Protein AF-A0A1V0FYM5-F1 (afdb_monomer_lite)

pLDDT: mean 72.52, std 12.56, range [32.22, 88.94]

Foldseek 3Di:
DVVVVVVVVVVVVVVVVVVVVLVVLLVVLQVVLLVQQLVQVQVQLCLFDPFQTGSDFLDDPDDTGRRHGPVCCVVSPNPSDDPPDDDDPDPCPQQADLFFGPPFAQAKDQDDDPPRDDDSDQQQDAQCAGCPPPHPRRHRDPDWDAGSLRCWTHHRNGIIGHRGSGLCPVVRHRPSRNSSSVSVD

Structure (mmCIF, N/CA/C/O backbone):
d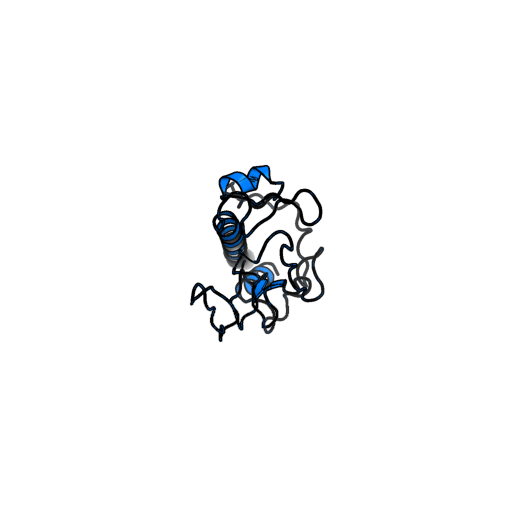ata_AF-A0A1V0FYM5-F1
#
_entry.id   AF-A0A1V0FYM5-F1
#
loop_
_atom_site.group_PDB
_atom_site.id
_atom_site.type_symbol
_atom_site.label_atom_id
_atom_site.label_alt_id
_atom_site.label_comp_id
_atom_site.label_asym_id
_atom_site.label_entity_id
_atom_site.label_seq_id
_atom_site.pdbx_PDB_ins_code
_atom_site.Cartn_x
_atom_site.Cartn_y
_atom_site.Cartn_z
_atom_site.occupancy
_atom_site.B_iso_or_equiv
_atom_site.auth_seq_id
_atom_site.auth_comp_id
_atom_site.auth_asym_id
_atom_site.auth_atom_id
_atom_site.pdbx_PDB_model_num
ATOM 1 N N . MET A 1 1 ? -31.417 -1.245 45.582 1.00 44.72 1 MET A N 1
ATOM 2 C CA . MET A 1 1 ? -30.138 -0.692 45.070 1.00 44.72 1 MET A CA 1
ATOM 3 C C . MET A 1 1 ? -29.233 -1.740 44.413 1.00 44.72 1 MET A C 1
ATOM 5 O O . MET A 1 1 ? -28.557 -1.393 43.458 1.00 44.72 1 MET A O 1
ATOM 9 N N . GLN A 1 2 ? -29.265 -3.016 44.824 1.00 49.97 2 GLN A N 1
ATOM 10 C CA . GLN A 1 2 ? -28.450 -4.081 44.204 1.00 49.97 2 GLN A CA 1
ATOM 11 C C . GLN A 1 2 ? -28.794 -4.374 42.727 1.00 49.97 2 GLN A C 1
ATOM 13 O O . GLN A 1 2 ? -27.894 -4.599 41.931 1.00 49.97 2 GLN A O 1
ATOM 18 N N . TYR A 1 3 ? -30.069 -4.287 42.330 1.00 36.38 3 TYR A N 1
ATOM 19 C CA . TYR A 1 3 ? -30.500 -4.508 40.938 1.00 36.38 3 TYR A CA 1
ATOM 20 C C . TYR A 1 3 ? -29.915 -3.490 39.939 1.00 36.38 3 TYR A C 1
ATOM 22 O O . TYR A 1 3 ? -29.444 -3.863 38.868 1.00 36.38 3 TYR A O 1
ATOM 30 N N . TYR A 1 4 ? -29.886 -2.203 40.300 1.00 32.22 4 TYR A N 1
ATOM 31 C CA . TYR A 1 4 ? -29.319 -1.152 39.447 1.00 32.22 4 TYR A CA 1
ATOM 32 C C . TYR A 1 4 ? -27.789 -1.199 39.400 1.00 32.22 4 TYR A C 1
ATOM 34 O O . TYR A 1 4 ? -27.216 -0.965 38.342 1.00 32.22 4 TYR A O 1
ATOM 42 N N . ALA A 1 5 ? -27.133 -1.573 40.504 1.00 37.88 5 ALA A N 1
ATOM 43 C CA . ALA A 1 5 ? -25.690 -1.807 40.529 1.00 37.88 5 ALA A CA 1
ATOM 44 C C . ALA A 1 5 ? -25.287 -3.014 39.661 1.00 37.88 5 ALA A C 1
ATOM 46 O O . ALA A 1 5 ? -24.309 -2.935 38.926 1.00 37.88 5 ALA A O 1
ATOM 47 N N . ALA A 1 6 ? -26.075 -4.095 39.677 1.00 45.97 6 ALA A N 1
ATOM 48 C CA . ALA A 1 6 ? -25.855 -5.263 38.825 1.00 45.97 6 ALA A CA 1
ATOM 49 C C . ALA A 1 6 ? -26.067 -4.947 37.335 1.00 45.97 6 ALA A C 1
ATOM 51 O O . ALA A 1 6 ? -25.244 -5.333 36.510 1.00 45.97 6 ALA A O 1
ATOM 52 N N . LYS A 1 7 ? -27.116 -4.185 36.985 1.00 39.81 7 LYS A N 1
ATOM 53 C CA . LYS A 1 7 ? -27.321 -3.709 35.606 1.00 39.81 7 LYS A CA 1
ATOM 54 C C . LYS A 1 7 ? -26.217 -2.761 35.143 1.00 39.81 7 LYS A C 1
ATOM 56 O O . LYS A 1 7 ? -25.796 -2.858 33.998 1.00 39.81 7 LYS A O 1
ATOM 61 N N . ALA A 1 8 ? -25.750 -1.868 36.016 1.00 40.22 8 ALA A N 1
ATOM 62 C CA . ALA A 1 8 ? -24.633 -0.979 35.718 1.00 40.22 8 ALA A CA 1
ATOM 63 C C . ALA A 1 8 ? -23.348 -1.784 35.475 1.00 40.22 8 ALA A C 1
ATOM 65 O O . ALA A 1 8 ? -22.701 -1.580 34.454 1.00 40.22 8 ALA A O 1
ATOM 66 N N . ALA A 1 9 ? -23.033 -2.755 36.338 1.00 56.56 9 ALA A N 1
ATOM 67 C CA . ALA A 1 9 ? -21.887 -3.645 36.167 1.00 56.56 9 ALA A CA 1
ATOM 68 C C . ALA A 1 9 ? -21.967 -4.452 34.861 1.00 56.56 9 ALA A C 1
ATOM 70 O O . ALA A 1 9 ? -21.017 -4.426 34.090 1.00 56.56 9 ALA A O 1
ATOM 71 N N . GLN A 1 10 ? -23.116 -5.070 34.557 1.00 60.25 10 GLN A N 1
ATOM 72 C CA . GLN A 1 10 ? -23.338 -5.749 33.274 1.00 60.25 10 GLN A CA 1
ATOM 73 C C . GLN A 1 10 ? -23.164 -4.801 32.094 1.00 60.25 10 GLN A C 1
ATOM 75 O O . GLN A 1 10 ? -22.444 -5.126 31.164 1.00 60.25 10 GLN A O 1
ATOM 80 N N . SER A 1 11 ? -23.765 -3.609 32.143 1.00 50.41 11 SER A N 1
ATOM 81 C CA . SER A 1 11 ? -23.637 -2.636 31.058 1.00 50.41 11 SER A CA 1
ATOM 82 C C . SER A 1 11 ? -22.198 -2.160 30.862 1.00 50.41 11 SER A C 1
ATOM 84 O O . SER A 1 11 ? -21.801 -1.936 29.726 1.00 50.41 11 SER A O 1
ATOM 86 N N . ILE A 1 12 ? -21.414 -2.046 31.940 1.00 65.62 12 ILE A N 1
ATOM 87 C CA . ILE A 1 12 ? -19.994 -1.684 31.899 1.00 65.62 12 ILE A CA 1
ATOM 88 C C . ILE A 1 12 ? -19.178 -2.823 31.289 1.00 65.62 12 ILE A C 1
ATOM 90 O O . ILE A 1 12 ? -18.371 -2.550 30.412 1.00 65.62 12 ILE A O 1
ATOM 94 N N . THR A 1 13 ? -19.401 -4.076 31.691 1.00 72.25 13 THR A N 1
ATOM 95 C CA . THR A 1 13 ? -18.736 -5.242 31.089 1.00 72.25 13 THR A CA 1
ATOM 96 C C . THR A 1 13 ? -19.067 -5.355 29.604 1.00 72.25 13 THR A C 1
ATOM 98 O O . THR A 1 13 ? -18.164 -5.408 28.783 1.00 72.25 13 THR A O 1
ATOM 101 N N . ASP A 1 14 ? -20.342 -5.250 29.246 1.00 69.69 14 ASP A N 1
ATOM 102 C CA . ASP A 1 14 ? -20.827 -5.230 27.868 1.00 69.69 14 ASP A CA 1
ATOM 103 C C . ASP A 1 14 ? -20.241 -4.075 27.033 1.00 69.69 14 ASP A C 1
ATOM 105 O O . ASP A 1 14 ? -20.024 -4.204 25.826 1.00 69.69 14 ASP A O 1
ATOM 109 N N . LEU A 1 15 ? -20.063 -2.898 27.645 1.00 60.75 15 LEU A N 1
ATOM 110 C CA . LEU A 1 15 ? -19.437 -1.732 27.018 1.00 60.75 15 LEU A CA 1
ATOM 111 C C . LEU A 1 15 ? -17.939 -1.951 26.837 1.00 60.75 15 LEU A C 1
ATOM 113 O O . LEU A 1 15 ? -17.413 -1.605 25.784 1.00 60.75 15 LEU A O 1
ATOM 117 N N . LEU A 1 16 ? -17.273 -2.527 27.838 1.00 72.00 16 LEU A N 1
ATOM 118 C CA . LEU A 1 16 ? -15.854 -2.852 27.801 1.00 72.00 16 LEU A CA 1
ATOM 119 C C . LEU A 1 16 ? -15.575 -3.913 26.742 1.00 72.00 16 LEU A C 1
ATOM 121 O O . LEU A 1 16 ? -14.741 -3.668 25.887 1.00 72.00 16 LEU A O 1
ATOM 125 N N . GLU A 1 17 ? -16.317 -5.019 26.716 1.00 74.75 17 GLU A N 1
ATOM 126 C CA . GLU A 1 17 ? -16.171 -6.079 25.711 1.00 74.75 17 GLU A CA 1
ATOM 127 C C . GLU A 1 17 ? -16.379 -5.534 24.295 1.00 74.75 17 GLU A C 1
ATOM 129 O O . GLU A 1 17 ? -15.510 -5.677 23.437 1.00 74.75 17 GLU A O 1
ATOM 134 N N . ARG A 1 18 ? -17.471 -4.792 24.060 1.00 71.88 18 ARG A N 1
ATOM 135 C CA . ARG A 1 18 ? -17.729 -4.177 22.748 1.00 71.88 18 ARG A CA 1
ATOM 136 C C . ARG A 1 18 ? -16.683 -3.132 22.362 1.00 71.88 18 ARG A C 1
ATOM 138 O O . ARG A 1 18 ? -16.376 -2.994 21.177 1.00 71.88 18 ARG A O 1
ATOM 145 N N . ALA A 1 19 ? -16.163 -2.364 23.318 1.00 74.31 19 ALA A N 1
ATOM 146 C CA . ALA A 1 19 ? -15.098 -1.398 23.064 1.00 74.31 19 ALA A CA 1
ATOM 147 C C . ALA A 1 19 ? -13.770 -2.104 22.754 1.00 74.31 19 ALA A C 1
ATOM 149 O O . ALA A 1 19 ? -13.091 -1.723 21.802 1.00 74.31 19 ALA A O 1
ATOM 150 N N . THR A 1 20 ? -13.431 -3.158 23.496 1.00 77.88 20 THR A N 1
ATOM 151 C CA . THR A 1 20 ? -12.233 -3.973 23.286 1.00 77.88 20 THR A CA 1
ATOM 152 C C . THR A 1 20 ? -12.275 -4.678 21.935 1.00 77.88 20 THR A C 1
ATOM 154 O O . THR A 1 20 ? -11.306 -4.578 21.189 1.00 77.88 20 THR A O 1
ATOM 157 N N . ASP A 1 21 ? -13.397 -5.288 21.550 1.00 76.88 21 ASP A N 1
ATOM 158 C CA . ASP A 1 21 ? -13.549 -5.939 20.243 1.00 76.88 21 ASP A CA 1
ATOM 159 C C . ASP A 1 21 ? -13.354 -4.957 19.084 1.00 76.88 21 ASP A C 1
ATOM 161 O O . ASP A 1 21 ? -12.649 -5.254 18.114 1.00 76.88 21 ASP A O 1
ATOM 165 N N . LYS A 1 22 ? -13.933 -3.753 19.194 1.00 73.38 22 LYS A N 1
ATOM 166 C CA . LYS A 1 22 ? -13.729 -2.680 18.211 1.00 73.38 22 LYS A CA 1
ATOM 167 C C . LYS A 1 22 ? -12.261 -2.268 18.123 1.00 73.38 22 LYS A C 1
ATOM 169 O O . LYS A 1 22 ? -11.732 -2.167 17.020 1.00 73.38 22 LYS A O 1
ATOM 174 N N . MET A 1 23 ? -11.592 -2.082 19.261 1.00 73.69 23 MET A N 1
ATOM 175 C CA . MET A 1 23 ? -10.170 -1.725 19.303 1.00 73.69 23 MET A CA 1
ATOM 176 C C . MET A 1 23 ? -9.286 -2.828 18.711 1.00 73.69 23 MET A C 1
ATOM 178 O O . MET A 1 23 ? -8.421 -2.541 17.887 1.00 73.69 23 MET A O 1
ATOM 182 N N . CYS A 1 24 ? -9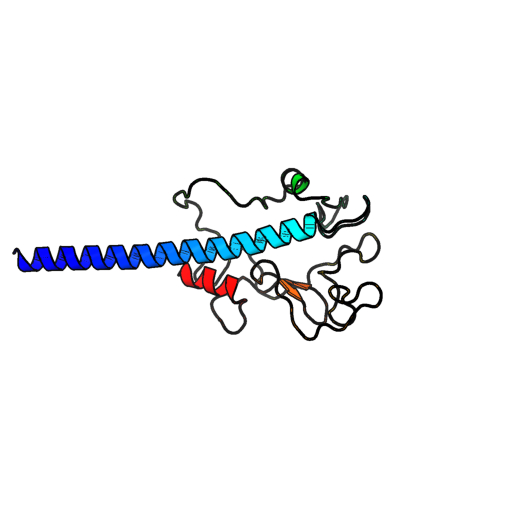.519 -4.093 19.065 1.00 78.69 24 CYS A N 1
ATOM 183 C CA . CYS A 1 24 ? -8.793 -5.231 18.506 1.00 78.69 24 CYS A CA 1
ATOM 184 C C . CYS A 1 24 ? -8.986 -5.333 16.988 1.00 78.69 24 CYS A C 1
ATOM 186 O O . CYS A 1 24 ? -8.015 -5.545 16.260 1.00 78.69 24 CYS A O 1
ATOM 188 N N . ASN A 1 25 ? -10.211 -5.120 16.496 1.00 78.44 25 ASN A N 1
ATOM 189 C CA . ASN A 1 25 ? -10.490 -5.086 15.063 1.00 78.44 25 ASN A CA 1
ATOM 190 C C . ASN A 1 25 ? -9.729 -3.945 14.368 1.00 78.44 25 ASN A C 1
ATOM 192 O O . ASN A 1 25 ? -9.044 -4.185 13.373 1.00 78.44 25 ASN A O 1
ATOM 196 N N . ALA A 1 26 ? -9.775 -2.733 14.927 1.00 74.12 26 ALA A N 1
ATOM 197 C CA . ALA A 1 26 ? -9.050 -1.574 14.413 1.00 74.12 26 ALA A CA 1
ATOM 198 C C . ALA A 1 26 ? -7.540 -1.829 14.335 1.00 74.12 26 ALA A C 1
ATOM 200 O O . ALA A 1 26 ? -6.924 -1.606 13.288 1.00 74.12 26 ALA A O 1
ATOM 201 N N . ILE A 1 27 ? -6.948 -2.375 15.401 1.00 77.69 27 ILE A N 1
ATOM 202 C CA . ILE A 1 27 ? -5.527 -2.745 15.451 1.00 77.69 27 ILE A CA 1
ATOM 203 C C . ILE A 1 27 ? -5.210 -3.775 14.365 1.00 77.69 27 ILE A C 1
ATOM 205 O O . ILE A 1 27 ? -4.258 -3.605 13.607 1.00 77.69 27 ILE A O 1
ATOM 209 N N . GLN A 1 28 ? -6.021 -4.824 14.227 1.00 80.25 28 GLN A N 1
ATOM 210 C CA . GLN A 1 28 ? -5.778 -5.871 13.237 1.00 80.25 28 GLN A CA 1
ATOM 211 C C . GLN A 1 28 ? -5.848 -5.335 11.799 1.00 80.25 28 GLN A C 1
ATOM 213 O O . GLN A 1 28 ? -4.984 -5.643 10.971 1.00 80.25 28 GLN A O 1
ATOM 218 N N . LYS A 1 29 ? -6.870 -4.535 11.474 1.00 79.56 29 LYS A N 1
ATOM 219 C CA . LYS A 1 29 ? -7.063 -3.990 10.123 1.00 79.56 29 LYS A CA 1
ATOM 220 C C . LYS A 1 29 ? -5.971 -2.987 9.759 1.00 79.56 29 LYS A C 1
ATOM 222 O O . LYS A 1 29 ? -5.425 -3.055 8.657 1.00 79.56 29 LYS A O 1
ATOM 227 N N . THR A 1 30 ? -5.598 -2.109 10.688 1.00 76.50 30 THR A N 1
ATOM 228 C CA . THR A 1 30 ? -4.509 -1.141 10.484 1.00 76.50 30 THR A CA 1
ATOM 229 C C . THR A 1 30 ? -3.149 -1.831 10.373 1.00 76.50 30 THR A C 1
ATOM 231 O O . THR A 1 30 ? -2.390 -1.515 9.456 1.00 76.50 30 THR A O 1
ATOM 234 N N . ALA A 1 31 ? -2.870 -2.844 11.202 1.00 78.19 31 ALA A N 1
ATOM 235 C CA . ALA A 1 31 ? -1.664 -3.664 11.090 1.00 78.19 31 ALA A CA 1
ATOM 236 C C . ALA A 1 31 ? -1.590 -4.395 9.741 1.00 78.19 31 ALA A C 1
ATOM 238 O O . ALA A 1 31 ? -0.532 -4.429 9.117 1.00 78.19 31 ALA A O 1
ATOM 239 N N . THR A 1 32 ? -2.717 -4.911 9.241 1.00 82.25 32 THR A N 1
ATOM 240 C CA . THR A 1 32 ? -2.792 -5.546 7.915 1.00 82.25 32 THR A CA 1
ATOM 241 C C . THR A 1 32 ? -2.452 -4.554 6.800 1.00 82.25 32 THR A C 1
ATOM 243 O O . THR A 1 32 ? -1.651 -4.864 5.917 1.00 82.25 32 THR A O 1
ATOM 246 N N . ALA A 1 33 ? -3.009 -3.339 6.847 1.00 80.69 33 ALA A N 1
ATOM 247 C CA . ALA A 1 33 ? -2.712 -2.298 5.864 1.00 80.69 33 ALA A CA 1
ATOM 248 C C . ALA A 1 33 ? -1.240 -1.842 5.925 1.00 80.69 33 ALA A C 1
ATOM 250 O O . ALA A 1 33 ? -0.593 -1.677 4.885 1.00 80.69 33 ALA A O 1
ATOM 251 N N . ALA A 1 34 ? -0.680 -1.695 7.129 1.00 77.88 34 ALA A N 1
ATOM 252 C CA . ALA A 1 34 ? 0.726 -1.353 7.332 1.00 77.88 34 ALA A CA 1
ATOM 253 C C . ALA A 1 34 ? 1.670 -2.460 6.830 1.00 77.88 34 ALA A C 1
ATOM 255 O O . ALA A 1 34 ? 2.664 -2.173 6.157 1.00 77.88 34 ALA A O 1
ATOM 256 N N . ALA A 1 35 ? 1.343 -3.728 7.094 1.00 79.38 35 ALA A N 1
ATOM 257 C CA . ALA A 1 35 ? 2.102 -4.882 6.621 1.00 79.38 35 ALA A CA 1
ATOM 258 C C . ALA A 1 35 ? 2.083 -4.988 5.091 1.00 79.38 35 ALA A C 1
ATOM 260 O O . ALA A 1 35 ? 3.128 -5.145 4.471 1.00 79.38 35 ALA A O 1
ATOM 261 N N . ALA A 1 36 ? 0.921 -4.814 4.457 1.00 83.38 36 ALA A N 1
ATOM 262 C CA . ALA A 1 36 ? 0.827 -4.817 2.998 1.00 83.38 36 ALA A CA 1
ATOM 263 C C . ALA A 1 36 ? 1.598 -3.647 2.357 1.00 83.38 36 ALA A C 1
ATOM 265 O O . ALA A 1 36 ? 2.226 -3.812 1.312 1.00 83.38 36 ALA A O 1
ATOM 266 N N . THR A 1 37 ? 1.578 -2.468 2.986 1.00 83.38 37 THR A N 1
ATOM 267 C CA . THR A 1 37 ? 2.319 -1.286 2.512 1.00 83.38 37 THR A CA 1
ATOM 268 C C . THR A 1 37 ? 3.828 -1.496 2.593 1.00 83.38 37 THR A C 1
ATOM 270 O O . THR A 1 37 ? 4.540 -1.288 1.614 1.00 83.38 37 THR A O 1
ATOM 273 N N . SER A 1 38 ? 4.319 -1.941 3.744 1.00 80.44 38 SER A N 1
ATOM 274 C CA . SER A 1 38 ? 5.745 -2.205 3.959 1.00 80.44 38 SER A CA 1
ATOM 275 C C . SER A 1 38 ? 6.264 -3.364 3.114 1.00 80.44 38 SER A C 1
ATOM 277 O O . SER A 1 38 ? 7.315 -3.216 2.505 1.00 80.44 38 SER A O 1
ATOM 279 N N . ALA A 1 39 ? 5.513 -4.464 2.991 1.00 84.25 39 ALA A N 1
ATOM 280 C CA . ALA A 1 39 ? 5.879 -5.583 2.128 1.00 84.25 39 ALA A CA 1
ATOM 281 C C . ALA A 1 39 ? 6.051 -5.138 0.672 1.00 84.25 39 ALA A C 1
ATOM 283 O O . ALA A 1 39 ? 7.012 -5.535 0.020 1.00 84.25 39 ALA A O 1
ATOM 284 N N . PHE A 1 40 ? 5.169 -4.265 0.174 1.00 86.75 40 PHE A N 1
ATOM 285 C CA . PHE A 1 40 ? 5.315 -3.710 -1.168 1.00 86.75 40 PHE A CA 1
ATOM 286 C C . PHE A 1 40 ? 6.568 -2.838 -1.304 1.00 86.75 40 PHE A C 1
ATOM 288 O O . PHE A 1 40 ? 7.329 -3.016 -2.247 1.00 86.75 40 PHE A O 1
ATOM 295 N N . ILE A 1 41 ? 6.834 -1.939 -0.352 1.00 84.69 41 ILE A N 1
ATOM 296 C CA . ILE A 1 41 ? 8.041 -1.095 -0.379 1.00 84.69 41 ILE A CA 1
ATOM 297 C C . ILE A 1 41 ? 9.309 -1.955 -0.327 1.00 84.69 41 ILE A C 1
ATOM 299 O O . ILE A 1 41 ? 10.239 -1.729 -1.097 1.00 84.69 41 ILE A O 1
ATOM 303 N N . THR A 1 42 ? 9.337 -2.975 0.530 1.00 84.75 42 THR A N 1
ATOM 304 C CA . THR A 1 42 ? 10.428 -3.949 0.581 1.00 84.75 42 THR A CA 1
ATOM 305 C C . THR A 1 42 ? 10.572 -4.685 -0.745 1.00 84.75 42 THR A C 1
ATOM 307 O O . THR A 1 42 ? 11.679 -4.762 -1.263 1.00 84.75 42 THR A O 1
ATOM 310 N N . GLN A 1 43 ? 9.476 -5.144 -1.352 1.00 87.75 43 GLN A N 1
ATOM 311 C CA . GLN A 1 43 ? 9.516 -5.787 -2.664 1.00 87.75 43 GLN A CA 1
ATOM 312 C C . GLN A 1 43 ? 10.113 -4.866 -3.731 1.00 87.75 43 GLN A C 1
ATOM 314 O O . GLN A 1 43 ? 10.919 -5.320 -4.539 1.00 87.75 43 GLN A O 1
ATOM 319 N N . LEU A 1 44 ? 9.756 -3.580 -3.749 1.00 87.06 44 LEU A N 1
ATOM 320 C CA . LEU A 1 44 ? 10.337 -2.627 -4.693 1.00 87.06 44 LEU A CA 1
ATOM 321 C C . LEU A 1 44 ? 11.832 -2.385 -4.418 1.00 87.06 44 LEU A C 1
ATOM 323 O O . LEU A 1 44 ? 12.600 -2.250 -5.365 1.00 87.06 44 LEU A O 1
ATOM 327 N N . ALA A 1 45 ? 12.257 -2.374 -3.151 1.00 84.56 45 ALA A N 1
ATOM 328 C CA . ALA A 1 45 ? 13.670 -2.263 -2.784 1.00 84.56 45 ALA A CA 1
ATOM 329 C C . ALA A 1 45 ? 14.479 -3.494 -3.216 1.00 84.56 45 ALA A C 1
ATOM 331 O O . ALA A 1 45 ? 15.610 -3.344 -3.660 1.00 84.56 45 ALA A O 1
ATOM 332 N N . GLU A 1 46 ? 13.905 -4.694 -3.100 1.00 86.75 46 GLU A N 1
ATOM 333 C CA . GLU A 1 46 ? 14.510 -5.965 -3.530 1.00 86.75 46 GLU A CA 1
ATOM 334 C C . GLU A 1 46 ? 14.431 -6.173 -5.054 1.00 86.75 46 GLU A C 1
ATOM 336 O O . GLU A 1 46 ? 15.213 -6.924 -5.632 1.00 86.75 46 GLU A O 1
ATOM 341 N N . THR A 1 47 ? 13.513 -5.489 -5.743 1.00 87.06 47 THR A N 1
ATOM 342 C CA . THR A 1 47 ? 13.399 -5.546 -7.207 1.00 87.06 47 THR A CA 1
ATOM 343 C C . THR A 1 47 ? 14.383 -4.560 -7.835 1.00 87.06 47 THR A C 1
ATOM 345 O O . THR A 1 47 ? 14.025 -3.451 -8.242 1.00 87.06 47 THR A O 1
ATOM 348 N N . HIS A 1 48 ? 15.647 -4.970 -7.916 1.00 83.81 48 HIS A N 1
ATOM 349 C CA . HIS A 1 48 ? 16.709 -4.175 -8.520 1.00 83.81 48 HIS A CA 1
ATOM 350 C C . HIS A 1 48 ? 17.653 -5.010 -9.388 1.00 83.81 48 HIS A C 1
ATOM 352 O O . HIS A 1 48 ? 17.722 -6.233 -9.292 1.00 83.81 48 HIS A O 1
ATOM 358 N N . GLY A 1 49 ? 18.368 -4.323 -10.279 1.00 78.12 49 GLY A N 1
ATOM 359 C CA . GLY A 1 49 ? 19.429 -4.913 -11.092 1.00 78.12 49 GLY A CA 1
ATOM 360 C C . GLY A 1 49 ? 20.802 -4.429 -10.632 1.00 78.12 49 GLY A C 1
ATOM 361 O O . GLY A 1 49 ? 21.017 -4.146 -9.453 1.00 78.12 49 GLY A O 1
ATOM 362 N N . ALA A 1 50 ? 21.732 -4.299 -11.582 1.00 74.62 50 ALA A N 1
ATOM 363 C CA . ALA A 1 50 ? 23.003 -3.601 -11.371 1.00 74.62 50 ALA A CA 1
ATOM 364 C C . ALA A 1 50 ? 22.788 -2.141 -10.902 1.00 74.62 50 ALA A C 1
ATOM 366 O O . ALA A 1 50 ? 21.667 -1.640 -10.931 1.00 74.62 50 ALA A O 1
ATOM 367 N N . SER A 1 51 ? 23.855 -1.440 -10.499 1.00 71.38 51 SER A N 1
ATOM 368 C CA . SER A 1 51 ? 23.832 -0.100 -9.863 1.00 71.38 51 SER A CA 1
ATOM 369 C C . SER A 1 51 ? 23.032 0.999 -10.584 1.00 71.38 51 SER A C 1
ATOM 371 O O . SER A 1 51 ? 22.706 2.011 -9.972 1.00 71.38 51 SER A O 1
ATOM 373 N N . SER A 1 52 ? 22.681 0.810 -11.856 1.00 72.94 52 SER A N 1
ATOM 374 C CA . SER A 1 52 ? 21.869 1.728 -12.660 1.00 72.94 52 SER A CA 1
ATOM 375 C C . SER A 1 52 ? 20.397 1.317 -12.822 1.00 72.94 52 SER A C 1
ATOM 377 O O . SER A 1 52 ? 19.708 1.895 -13.659 1.00 72.94 52 SER A O 1
ATOM 379 N N . LYS A 1 53 ? 19.909 0.307 -12.084 1.00 77.25 53 LYS A N 1
ATOM 380 C CA . LYS A 1 53 ? 18.558 -0.255 -12.254 1.00 77.25 53 LYS A CA 1
ATOM 381 C C . LYS A 1 53 ? 17.883 -0.555 -10.916 1.00 77.25 53 LYS A C 1
ATOM 383 O O . LYS A 1 53 ? 18.443 -1.286 -10.098 1.00 77.25 53 LYS A O 1
ATOM 388 N N . GLY A 1 54 ? 16.642 -0.107 -10.740 1.00 81.50 54 GLY A N 1
ATOM 389 C CA . GLY A 1 54 ? 15.840 -0.409 -9.554 1.00 81.50 54 GLY A CA 1
ATOM 390 C C . GLY A 1 54 ? 14.401 0.092 -9.638 1.00 81.50 54 GLY A C 1
ATOM 391 O O . GLY A 1 54 ? 14.035 0.825 -10.555 1.00 81.50 54 GLY A O 1
ATOM 392 N N . CYS A 1 55 ? 13.592 -0.321 -8.665 1.00 82.50 55 CYS A N 1
ATOM 393 C CA . CYS A 1 55 ? 12.183 0.059 -8.536 1.00 82.50 55 CYS A CA 1
ATOM 394 C C . CYS A 1 55 ? 11.914 1.148 -7.484 1.00 82.50 55 CYS A C 1
ATOM 396 O O . CYS A 1 55 ? 10.780 1.605 -7.358 1.00 82.50 55 CYS A O 1
ATOM 398 N N . LEU A 1 56 ? 12.939 1.572 -6.742 1.00 82.25 56 LEU A N 1
ATOM 399 C CA . LEU A 1 56 ? 12.880 2.686 -5.797 1.00 82.25 56 LEU A CA 1
ATOM 400 C C . LEU A 1 56 ? 14.112 3.567 -5.936 1.00 82.25 56 LEU A C 1
ATOM 402 O O . LEU A 1 56 ? 15.215 3.072 -6.174 1.00 82.25 56 LEU A O 1
ATOM 406 N N . VAL A 1 57 ? 13.915 4.864 -5.724 1.00 78.50 57 VAL A N 1
ATOM 407 C CA . VAL A 1 57 ? 14.961 5.885 -5.793 1.00 78.50 57 VAL A CA 1
ATOM 408 C C . VAL A 1 57 ? 14.990 6.712 -4.515 1.00 78.50 57 VAL A C 1
ATOM 410 O O . VAL A 1 57 ? 13.973 6.871 -3.843 1.00 78.50 57 VAL A O 1
ATOM 413 N N . THR A 1 58 ? 16.163 7.238 -4.171 1.00 75.31 58 THR A N 1
ATOM 414 C CA . THR A 1 58 ? 16.378 8.065 -2.970 1.00 75.31 58 THR A CA 1
ATOM 415 C C . THR A 1 58 ? 15.874 9.505 -3.109 1.00 75.31 58 THR A C 1
ATOM 417 O O . THR A 1 58 ? 15.817 10.227 -2.119 1.00 75.31 58 THR A O 1
ATOM 420 N N . SER A 1 59 ? 15.557 9.951 -4.328 1.00 71.31 59 SER A N 1
ATOM 421 C CA . SER A 1 59 ? 15.182 11.330 -4.655 1.00 71.31 59 SER A CA 1
ATOM 422 C C . SER A 1 59 ? 14.424 11.369 -5.983 1.00 71.31 59 SER A C 1
ATOM 424 O O . SER A 1 59 ? 14.742 10.607 -6.896 1.00 71.31 59 SER A O 1
ATOM 426 N N . GLU A 1 60 ? 13.438 12.262 -6.089 1.00 65.31 60 GLU A N 1
ATOM 427 C CA . GLU A 1 60 ? 12.658 12.481 -7.316 1.00 65.31 60 GLU A CA 1
ATOM 428 C C . GLU A 1 60 ? 13.346 13.438 -8.304 1.00 65.31 60 GLU A C 1
ATOM 430 O O . GLU A 1 60 ? 13.086 13.348 -9.499 1.00 65.31 60 GLU A O 1
ATOM 435 N N . ASN A 1 61 ? 14.215 14.345 -7.830 1.00 58.41 61 ASN A N 1
ATOM 436 C CA . ASN A 1 61 ? 14.622 15.524 -8.614 1.00 58.41 61 ASN A CA 1
ATOM 437 C C . ASN A 1 61 ? 16.139 15.760 -8.733 1.00 58.41 61 ASN A C 1
ATOM 439 O O . ASN A 1 61 ? 16.536 16.570 -9.560 1.00 58.41 61 ASN A O 1
ATOM 443 N N . ASP A 1 62 ? 16.989 15.072 -7.963 1.00 54.00 62 ASP A N 1
ATOM 444 C CA . ASP A 1 62 ? 18.451 15.258 -8.019 1.00 54.00 62 ASP A CA 1
ATOM 445 C C . ASP A 1 62 ? 19.207 14.014 -7.537 1.00 54.00 62 ASP A C 1
ATOM 447 O O . ASP A 1 62 ? 18.826 13.412 -6.530 1.00 54.00 62 ASP A O 1
ATOM 451 N N . GLY A 1 63 ? 20.292 13.646 -8.231 1.00 58.84 63 GLY A N 1
ATOM 452 C CA . GLY A 1 63 ? 21.220 12.591 -7.794 1.00 58.84 63 GLY A CA 1
ATOM 453 C C . GLY A 1 63 ? 20.565 11.221 -7.584 1.00 58.84 63 GLY A C 1
ATOM 454 O O . GLY A 1 63 ? 20.741 10.612 -6.527 1.00 58.84 63 GLY A O 1
ATOM 455 N N . ILE A 1 64 ? 19.792 10.751 -8.573 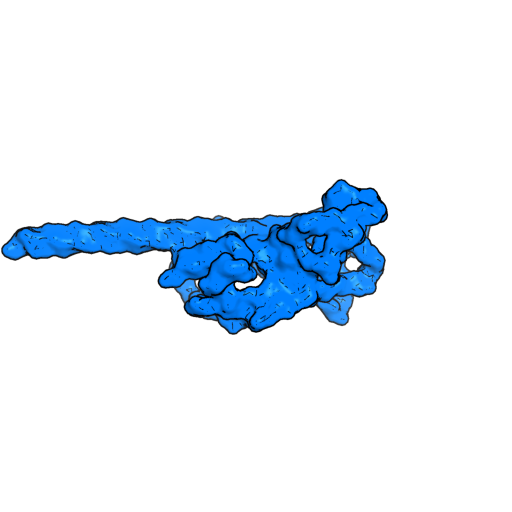1.00 71.19 64 ILE A N 1
ATOM 456 C CA . ILE A 1 64 ? 19.028 9.496 -8.496 1.00 71.19 64 ILE A CA 1
ATOM 457 C C . ILE A 1 64 ? 19.962 8.329 -8.163 1.00 71.19 64 ILE A C 1
ATOM 459 O O . ILE A 1 64 ? 20.756 7.888 -8.993 1.00 71.19 64 ILE A O 1
ATOM 463 N N . SER A 1 65 ? 19.830 7.816 -6.942 1.00 78.44 65 SER A N 1
ATOM 464 C CA . SER A 1 65 ? 20.424 6.554 -6.519 1.00 78.44 65 SER A CA 1
ATOM 465 C C . SER A 1 65 ? 19.313 5.539 -6.322 1.00 78.44 65 SER A C 1
ATOM 467 O O . SER A 1 65 ? 18.291 5.831 -5.696 1.00 78.44 65 SER A O 1
ATOM 469 N N . TYR A 1 66 ? 19.508 4.345 -6.870 1.00 81.62 66 TYR A N 1
ATOM 470 C CA . TYR A 1 66 ? 18.570 3.250 -6.689 1.00 81.62 66 TYR A CA 1
ATOM 471 C C . TYR A 1 66 ? 18.739 2.643 -5.301 1.00 81.62 66 TYR A C 1
ATOM 473 O O . TYR A 1 66 ? 19.857 2.399 -4.848 1.00 81.62 66 TYR A O 1
ATOM 481 N N . ILE A 1 67 ? 17.620 2.377 -4.637 1.00 82.38 67 ILE A N 1
ATOM 482 C CA . ILE A 1 67 ? 17.609 1.596 -3.402 1.00 82.38 67 ILE A CA 1
ATOM 483 C C . ILE A 1 67 ? 17.800 0.130 -3.797 1.00 82.38 67 ILE A C 1
ATOM 485 O O . ILE A 1 67 ? 17.051 -0.387 -4.626 1.00 82.38 67 ILE A O 1
ATOM 489 N N . GLN A 1 68 ? 18.821 -0.515 -3.232 1.00 84.19 68 GLN A N 1
ATOM 490 C CA . GLN A 1 68 ? 19.230 -1.877 -3.578 1.00 84.19 68 GLN A CA 1
ATOM 491 C C . GLN A 1 68 ? 19.166 -2.770 -2.341 1.00 84.19 68 GLN A C 1
ATOM 493 O O . GLN A 1 68 ? 20.128 -2.900 -1.583 1.00 84.19 68 GLN A O 1
ATOM 498 N N . GLY A 1 69 ? 17.989 -3.342 -2.114 1.00 82.38 69 GLY A N 1
ATOM 499 C CA . GLY A 1 69 ? 17.708 -4.246 -1.007 1.00 82.38 69 GLY A CA 1
ATOM 500 C C . GLY A 1 69 ? 17.183 -3.548 0.248 1.00 82.38 69 GLY A C 1
ATOM 501 O O . GLY A 1 69 ? 17.451 -2.372 0.524 1.00 82.38 69 GLY A O 1
ATOM 502 N N . ALA A 1 70 ? 16.438 -4.302 1.053 1.00 76.50 70 ALA A N 1
ATOM 503 C CA . ALA A 1 70 ? 15.695 -3.807 2.208 1.00 76.50 70 ALA A CA 1
ATOM 504 C C . ALA A 1 70 ? 16.580 -3.141 3.272 1.00 76.50 70 ALA A C 1
ATOM 506 O O . ALA A 1 70 ? 16.158 -2.188 3.928 1.00 76.50 70 ALA A O 1
ATOM 507 N N . ASN A 1 71 ? 17.826 -3.600 3.420 1.00 75.19 71 ASN A N 1
ATOM 508 C CA . ASN A 1 71 ? 18.774 -3.055 4.395 1.00 75.19 71 ASN A CA 1
ATOM 509 C C . ASN A 1 71 ? 19.171 -1.600 4.100 1.00 75.19 71 ASN A C 1
ATOM 511 O O . ASN A 1 71 ? 19.601 -0.892 5.007 1.00 75.19 71 ASN A O 1
ATOM 515 N N . THR A 1 72 ? 19.001 -1.141 2.856 1.00 73.88 72 THR A N 1
ATOM 516 C CA . THR A 1 72 ? 19.337 0.231 2.443 1.00 73.88 72 THR A CA 1
ATOM 517 C C . THR A 1 72 ? 18.179 1.217 2.632 1.00 73.88 72 THR A C 1
ATOM 519 O O . THR A 1 72 ? 18.400 2.429 2.639 1.00 73.88 72 THR A O 1
ATOM 522 N N . LEU A 1 73 ? 16.958 0.726 2.895 1.00 73.44 73 LEU A N 1
ATOM 523 C CA . LEU A 1 73 ? 15.783 1.568 3.146 1.00 73.44 73 LEU A CA 1
ATOM 524 C C . LEU A 1 73 ? 15.983 2.492 4.354 1.00 73.44 73 LEU A C 1
ATOM 526 O O . LEU A 1 73 ? 15.620 3.663 4.299 1.00 73.44 73 LEU A O 1
ATOM 530 N N . SER A 1 74 ? 16.611 2.007 5.427 1.00 64.38 74 SER A N 1
ATOM 531 C CA . SER A 1 74 ? 16.840 2.790 6.650 1.00 64.38 74 SER A CA 1
ATOM 532 C C . SER A 1 74 ? 17.803 3.967 6.451 1.00 64.38 74 SER A C 1
ATOM 534 O O . SER A 1 74 ? 17.634 5.001 7.095 1.00 64.38 74 SER A O 1
ATOM 536 N N . GLY A 1 75 ? 18.782 3.834 5.549 1.00 59.84 75 GLY A N 1
ATOM 537 C CA . GLY A 1 75 ? 19.743 4.888 5.206 1.00 59.84 75 GLY A CA 1
ATOM 538 C C . GLY A 1 75 ? 19.225 5.896 4.176 1.00 59.84 75 GLY A C 1
ATOM 539 O O . GLY A 1 75 ? 19.800 6.968 4.031 1.00 59.84 75 GLY A O 1
ATOM 540 N N . SER A 1 76 ? 18.124 5.579 3.487 1.00 58.56 76 SER A N 1
ATOM 541 C CA . SER A 1 76 ? 17.579 6.381 2.380 1.00 58.56 76 SER A CA 1
ATOM 542 C C . SER A 1 76 ? 16.709 7.573 2.811 1.00 58.56 76 SER A C 1
ATOM 544 O O . SER A 1 76 ? 16.149 8.265 1.969 1.00 58.56 76 SER A O 1
ATOM 546 N N . GLY A 1 77 ? 16.534 7.805 4.118 1.00 56.81 77 GLY A N 1
ATOM 547 C CA . GLY A 1 77 ? 15.622 8.833 4.644 1.00 56.81 77 GLY A CA 1
ATOM 548 C C . GLY A 1 77 ? 14.134 8.460 4.559 1.00 56.81 77 GLY A C 1
ATOM 549 O O . GLY A 1 77 ? 13.296 9.113 5.185 1.00 56.81 77 GLY A O 1
ATOM 550 N N . LEU A 1 78 ? 13.798 7.370 3.863 1.00 58.72 78 LEU A N 1
ATOM 551 C CA . LEU A 1 78 ? 12.465 6.783 3.836 1.00 58.72 78 LEU A CA 1
ATOM 552 C C . LEU A 1 78 ? 12.184 6.082 5.173 1.00 58.72 78 LEU A C 1
ATOM 554 O O . LEU A 1 78 ? 12.742 5.032 5.492 1.00 58.72 78 LEU A O 1
ATOM 558 N N . LYS A 1 79 ? 11.284 6.651 5.981 1.00 57.75 79 LYS A N 1
ATOM 559 C CA . LYS A 1 79 ? 10.830 6.065 7.257 1.00 57.75 79 LYS A CA 1
ATOM 560 C C . LYS A 1 79 ? 9.862 4.890 7.028 1.00 57.75 79 LYS A C 1
ATOM 562 O O . LYS A 1 79 ? 8.744 4.894 7.527 1.00 57.75 79 LYS A O 1
ATOM 567 N N . CYS A 1 80 ? 10.279 3.880 6.268 1.00 59.25 80 CYS A N 1
ATOM 568 C CA . CYS A 1 80 ? 9.439 2.753 5.840 1.00 59.25 80 CYS A CA 1
ATOM 569 C C . CYS A 1 80 ? 9.584 1.496 6.714 1.00 59.25 80 CYS A C 1
ATOM 571 O O . CYS A 1 80 ? 9.255 0.395 6.276 1.00 59.25 80 CYS A O 1
ATOM 573 N N . LYS A 1 81 ? 10.077 1.629 7.951 1.00 57.19 81 LYS A N 1
ATOM 574 C CA . LYS A 1 81 ? 10.176 0.499 8.879 1.00 57.19 81 LYS A CA 1
ATOM 575 C C . LYS A 1 81 ? 8.828 0.278 9.566 1.00 57.19 81 LYS A C 1
ATOM 577 O O . LYS A 1 81 ? 8.330 1.179 10.234 1.00 57.19 81 LYS A O 1
ATOM 582 N N . LEU A 1 82 ? 8.278 -0.932 9.451 1.00 54.56 82 LEU A N 1
ATOM 583 C CA . LEU A 1 82 ? 7.218 -1.388 10.351 1.00 54.56 82 LEU A CA 1
ATOM 584 C C . LEU A 1 82 ? 7.738 -1.305 11.794 1.00 54.56 82 LEU A C 1
ATOM 586 O O . LEU A 1 82 ? 8.746 -1.951 12.104 1.00 54.56 82 LEU A O 1
ATOM 590 N N . PRO A 1 83 ? 7.100 -0.535 12.686 1.00 53.78 83 PRO A N 1
ATOM 591 C CA . PRO A 1 83 ? 7.449 -0.594 14.093 1.00 53.78 83 PRO A CA 1
ATOM 592 C C . PRO A 1 83 ? 7.115 -1.998 14.614 1.00 53.78 83 PRO A C 1
ATOM 594 O O . PRO A 1 83 ? 5.961 -2.405 14.633 1.00 53.78 83 PRO A O 1
ATOM 597 N N . THR A 1 84 ? 8.136 -2.747 15.028 1.00 52.78 84 THR A N 1
ATOM 598 C CA . THR A 1 84 ? 7.992 -4.027 15.748 1.00 52.78 84 THR A CA 1
ATOM 599 C C . THR A 1 84 ? 8.029 -3.828 17.266 1.00 52.78 84 THR A C 1
ATOM 601 O O . THR A 1 84 ? 8.246 -4.776 18.013 1.00 52.78 84 THR A O 1
ATOM 604 N N . GLY A 1 85 ? 7.933 -2.574 17.716 1.00 57.81 85 GLY A N 1
ATOM 605 C CA . GLY A 1 85 ? 7.917 -2.225 19.130 1.00 57.81 85 GLY A CA 1
ATOM 606 C C . GLY A 1 85 ? 6.570 -2.536 19.774 1.00 57.81 85 GLY A C 1
ATOM 607 O O . GLY A 1 85 ? 5.590 -2.831 19.093 1.00 57.81 85 GLY A O 1
ATOM 608 N N . GLU A 1 86 ? 6.530 -2.445 21.099 1.00 56.59 86 GLU A N 1
ATOM 609 C CA . GLU A 1 86 ? 5.291 -2.580 21.861 1.00 56.59 86 GLU A CA 1
ATOM 610 C C . GLU A 1 86 ? 4.243 -1.558 21.406 1.00 56.59 86 GLU A C 1
ATOM 612 O O . GLU A 1 86 ? 4.574 -0.414 21.070 1.00 56.59 86 GLU A O 1
ATOM 617 N N . LEU A 1 87 ? 2.972 -1.966 21.436 1.00 58.19 87 LEU A N 1
ATOM 618 C CA . LEU A 1 87 ? 1.854 -1.050 21.248 1.00 58.19 87 LEU A CA 1
ATOM 619 C C . LEU A 1 87 ? 1.905 0.012 22.347 1.00 58.19 87 LEU A C 1
ATOM 621 O O . LEU A 1 87 ? 1.916 -0.301 23.537 1.00 58.19 87 LEU A O 1
ATOM 625 N N . ARG A 1 88 ? 1.934 1.275 21.939 1.00 61.53 88 ARG A N 1
ATOM 626 C CA . ARG A 1 88 ? 1.879 2.424 22.840 1.00 61.53 88 ARG A CA 1
A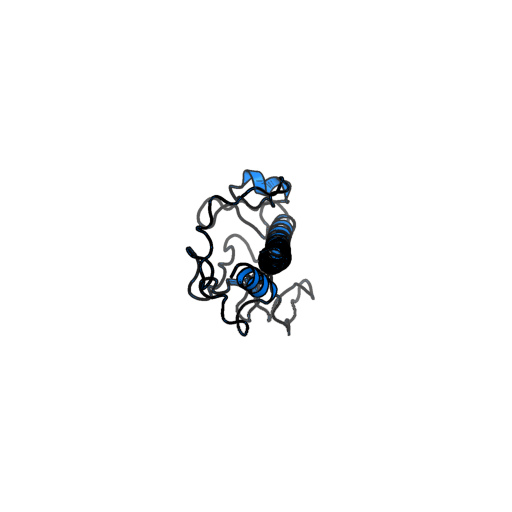TOM 627 C C . ARG A 1 88 ? 0.624 3.218 22.541 1.00 61.53 88 ARG A C 1
ATOM 629 O O . ARG A 1 88 ? 0.129 3.184 21.416 1.00 61.53 88 ARG A O 1
ATOM 636 N N . ALA A 1 89 ? 0.120 3.918 23.555 1.00 62.66 89 ALA A N 1
ATOM 637 C CA . ALA A 1 89 ? -0.942 4.887 23.347 1.00 62.66 89 ALA A CA 1
ATOM 638 C C . ALA A 1 89 ? -0.489 5.885 22.274 1.00 62.66 89 ALA A C 1
ATOM 640 O O . ALA A 1 89 ? 0.595 6.463 22.383 1.00 62.66 89 ALA A O 1
ATOM 641 N N . ASP A 1 90 ? -1.299 6.025 21.229 1.00 60.66 90 ASP A N 1
ATOM 642 C CA . ASP A 1 90 ? -1.034 6.978 20.165 1.00 60.66 90 ASP A CA 1
ATOM 643 C C . ASP A 1 90 ? -1.217 8.399 20.709 1.00 60.66 90 ASP A C 1
ATOM 645 O O . ASP A 1 90 ? -2.256 8.732 21.283 1.00 60.66 90 ASP A O 1
ATOM 649 N N . THR A 1 91 ? -0.188 9.227 20.562 1.00 56.19 91 THR A N 1
ATOM 650 C CA . THR A 1 91 ? -0.216 10.646 20.930 1.00 56.19 91 THR A CA 1
ATOM 651 C C . THR A 1 91 ? -0.351 11.556 19.710 1.00 56.19 91 THR A C 1
ATOM 653 O O . THR A 1 91 ? -0.426 12.770 19.881 1.00 56.19 91 THR A O 1
ATOM 656 N N . ASP A 1 92 ? -0.366 11.000 18.492 1.00 56.00 92 ASP A N 1
ATOM 657 C CA . ASP A 1 92 ? -0.292 11.744 17.235 1.00 56.00 92 ASP A CA 1
ATOM 658 C C . ASP A 1 92 ? -1.349 11.258 16.224 1.00 56.00 92 ASP A C 1
ATOM 660 O O . ASP A 1 92 ? -1.063 10.771 15.130 1.00 56.00 92 ASP A O 1
ATOM 664 N N . SER A 1 93 ? -2.626 11.438 16.574 1.00 53.50 93 SER A N 1
ATOM 665 C CA . SER A 1 93 ? -3.778 11.087 15.728 1.00 53.50 93 SER A CA 1
ATOM 666 C C . SER A 1 93 ? -3.959 11.988 14.491 1.00 53.50 93 SER A C 1
ATOM 668 O O . SER A 1 93 ? -4.967 11.902 13.792 1.00 53.50 93 SER A O 1
ATOM 670 N N . GLN A 1 94 ? -2.991 12.853 14.164 1.00 61.47 94 GLN A N 1
ATOM 671 C CA . GLN A 1 94 ? -3.130 13.919 13.158 1.00 61.47 94 GLN A CA 1
ATOM 672 C C . GLN A 1 94 ? -3.017 13.452 11.696 1.00 61.47 94 GLN A C 1
ATOM 674 O O . GLN A 1 94 ? -2.886 14.268 10.777 1.00 61.47 94 GLN A O 1
ATOM 679 N N . HIS A 1 95 ? -3.040 12.145 11.445 1.00 68.25 95 HIS A N 1
ATOM 680 C CA . HIS A 1 95 ? -2.836 11.592 10.107 1.00 68.25 95 HIS A CA 1
ATOM 681 C C . HIS A 1 95 ? -4.137 11.205 9.393 1.00 68.25 95 HIS A C 1
ATOM 683 O O . HIS A 1 95 ? -4.154 11.184 8.157 1.00 68.25 95 HIS A O 1
ATOM 689 N N . LEU A 1 96 ? -5.218 10.954 10.137 1.00 71.00 96 LEU A N 1
ATOM 690 C CA . LEU A 1 96 ? -6.518 10.507 9.633 1.00 71.00 96 LEU A CA 1
ATOM 691 C C . LEU A 1 96 ? -7.654 11.358 10.217 1.00 71.00 96 LEU A C 1
ATOM 693 O O . LEU A 1 96 ? -7.625 11.722 11.386 1.00 71.00 96 LEU A O 1
ATOM 697 N N . ASP A 1 97 ? -8.663 11.656 9.403 1.00 74.06 97 ASP A N 1
ATOM 698 C CA . ASP A 1 97 ? -9.938 12.232 9.825 1.00 74.06 97 ASP A CA 1
ATOM 699 C C . ASP A 1 97 ? -11.104 11.296 9.465 1.00 74.06 97 ASP A C 1
ATOM 701 O O . ASP A 1 97 ? -10.928 10.166 8.993 1.00 74.06 97 ASP A O 1
ATOM 705 N N . ASN A 1 98 ? -12.329 11.776 9.673 1.00 75.38 98 ASN A N 1
ATOM 706 C CA . ASN A 1 98 ? -13.539 11.022 9.366 1.00 75.38 98 ASN A CA 1
ATOM 707 C C . ASN A 1 98 ? -13.744 10.730 7.868 1.00 75.38 98 ASN A C 1
ATOM 709 O O . ASN A 1 98 ? -14.611 9.930 7.529 1.00 75.38 98 ASN A O 1
ATOM 713 N N . LYS A 1 99 ? -12.979 11.358 6.970 1.00 76.00 99 LYS A N 1
ATOM 714 C CA . LYS A 1 99 ? -13.049 11.167 5.518 1.00 76.00 99 LYS A CA 1
ATOM 715 C C . LYS A 1 99 ? -11.898 10.322 4.991 1.00 76.00 99 LYS A C 1
ATOM 717 O O . LYS A 1 99 ? -12.117 9.568 4.049 1.00 76.00 99 LYS A O 1
ATOM 722 N N . GLY A 1 100 ? -10.702 10.423 5.555 1.00 74.88 100 GLY A N 1
ATOM 723 C CA . GLY A 1 100 ? -9.513 9.728 5.073 1.00 74.88 100 GLY A CA 1
ATOM 724 C C . GLY A 1 100 ? -8.242 10.339 5.649 1.00 74.88 100 GLY A C 1
ATOM 725 O O . GLY A 1 100 ? -8.197 10.697 6.817 1.00 74.88 100 GLY A O 1
ATOM 726 N N . PHE A 1 101 ? -7.181 10.451 4.851 1.00 75.69 101 PHE A N 1
ATOM 727 C CA . PHE A 1 101 ? -5.918 11.031 5.317 1.00 75.69 101 PHE A CA 1
ATOM 728 C C . PHE A 1 101 ? -5.895 12.563 5.208 1.00 75.69 101 PHE A C 1
ATOM 730 O O . PHE A 1 101 ? -6.129 13.114 4.132 1.00 75.69 101 PHE A O 1
ATOM 737 N N . ILE A 1 102 ? -5.523 13.240 6.304 1.00 69.88 102 ILE A N 1
ATOM 738 C CA . ILE A 1 102 ? -5.571 14.711 6.452 1.00 69.88 102 ILE A CA 1
ATOM 739 C C . ILE A 1 102 ? -4.620 15.423 5.472 1.00 69.88 102 ILE A C 1
ATOM 741 O O . ILE A 1 102 ? -4.986 16.418 4.849 1.00 69.88 102 ILE A O 1
ATOM 745 N N . LYS A 1 103 ? -3.393 14.911 5.306 1.00 65.56 103 LYS A N 1
ATOM 746 C CA . LYS A 1 103 ? -2.337 15.514 4.464 1.00 65.56 103 LYS A CA 1
ATOM 747 C C . LYS A 1 103 ? -2.103 14.749 3.156 1.00 65.56 103 LYS A C 1
ATOM 749 O O . LYS A 1 103 ? -0.963 14.401 2.859 1.00 65.56 103 LYS A O 1
ATOM 754 N N . ARG A 1 104 ? -3.155 14.413 2.400 1.00 67.50 104 ARG A N 1
ATOM 755 C CA . ARG A 1 104 ? -3.020 13.531 1.222 1.00 67.50 104 ARG A CA 1
ATOM 756 C C . ARG A 1 104 ? -3.832 13.920 -0.014 1.00 67.50 104 ARG A C 1
ATOM 758 O O . ARG A 1 104 ? -4.620 14.864 0.007 1.00 67.50 104 ARG A O 1
ATOM 765 N N . GLN A 1 105 ? -3.583 13.177 -1.098 1.00 68.81 105 GLN A N 1
ATOM 766 C CA . GLN A 1 105 ? -4.103 13.435 -2.436 1.00 68.81 105 GLN A CA 1
ATOM 767 C C . GLN A 1 105 ? -5.631 13.400 -2.484 1.00 6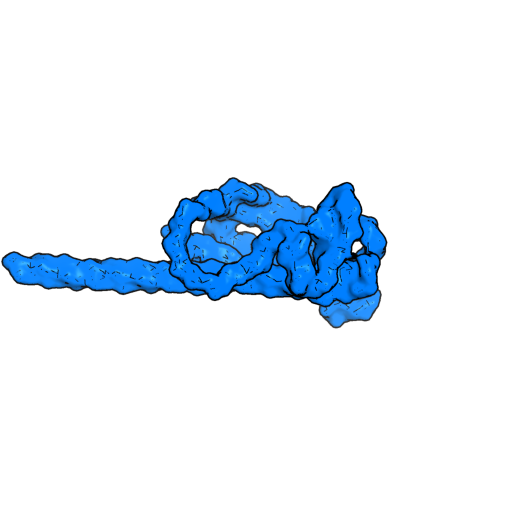8.81 105 GLN A C 1
ATOM 769 O O . GLN A 1 105 ? -6.268 12.412 -2.102 1.00 68.81 105 GLN A O 1
ATOM 774 N N . SER A 1 106 ? -6.210 14.503 -2.963 1.00 71.06 106 SER A N 1
ATOM 775 C CA . SER A 1 106 ? -7.651 14.676 -3.175 1.00 71.06 106 SER A CA 1
ATOM 776 C C . SER A 1 106 ? -8.161 14.037 -4.459 1.00 71.06 106 SER A C 1
ATOM 778 O O . SER A 1 106 ? -9.358 13.806 -4.582 1.00 71.06 106 SER A O 1
ATOM 780 N N . SER A 1 107 ? -7.266 13.780 -5.405 1.00 76.50 107 SER A N 1
ATOM 781 C CA . SER A 1 107 ? -7.553 13.135 -6.677 1.00 76.50 107 SER A CA 1
ATOM 782 C C . SER A 1 107 ? -6.548 12.023 -6.913 1.00 76.50 107 SER A C 1
ATOM 784 O O . SER A 1 107 ? -5.482 11.989 -6.298 1.00 76.50 107 SER A O 1
ATOM 786 N N . GLU A 1 108 ? -6.897 11.118 -7.814 1.00 79.75 108 GLU A N 1
ATOM 787 C CA . GLU A 1 108 ? -5.935 10.169 -8.342 1.00 79.75 108 GLU A CA 1
ATOM 788 C C . GLU A 1 108 ? -4.763 10.907 -9.003 1.00 79.75 108 GLU A C 1
ATOM 790 O O . GLU A 1 108 ? -4.943 11.985 -9.581 1.00 79.75 108 GLU A O 1
ATOM 795 N N . GLN A 1 109 ? -3.565 10.340 -8.889 1.00 79.25 109 GLN A N 1
ATOM 796 C CA . GLN A 1 109 ? -2.371 10.851 -9.552 1.00 79.25 109 GLN A CA 1
ATOM 797 C C . GLN A 1 109 ? -1.629 9.724 -10.247 1.00 79.25 109 GLN A C 1
ATOM 799 O O . GLN A 1 109 ? -1.368 8.686 -9.643 1.00 79.25 109 GLN A O 1
ATOM 804 N N . THR A 1 110 ? -1.237 9.944 -11.497 1.00 79.25 110 THR A N 1
ATOM 805 C CA . THR A 1 110 ? -0.281 9.063 -12.166 1.00 79.25 110 THR A CA 1
ATOM 806 C C . THR A 1 110 ? 1.044 9.119 -11.415 1.00 79.25 110 THR A C 1
ATOM 808 O O . THR A 1 110 ? 1.545 10.201 -11.109 1.00 79.25 110 THR A O 1
ATOM 811 N N . VAL A 1 111 ? 1.602 7.956 -11.088 1.00 74.94 111 VAL A N 1
ATOM 812 C CA . VAL A 1 111 ? 2.924 7.880 -10.468 1.00 74.94 111 VAL A CA 1
ATOM 813 C C . VAL A 1 111 ? 3.963 8.214 -11.532 1.00 74.94 111 VAL A C 1
ATOM 815 O O . VAL A 1 111 ? 3.974 7.609 -12.604 1.00 74.94 111 VAL A O 1
ATOM 818 N N . ASN A 1 112 ? 4.841 9.173 -11.235 1.00 63.69 112 ASN A N 1
ATOM 819 C CA . ASN A 1 112 ? 5.930 9.536 -12.134 1.00 63.69 112 ASN A CA 1
ATOM 820 C C . ASN A 1 112 ? 6.840 8.322 -12.369 1.00 63.69 112 ASN A C 1
ATOM 822 O O . ASN A 1 112 ? 7.332 7.701 -11.426 1.00 63.69 112 ASN A O 1
ATOM 826 N N . THR A 1 113 ? 7.082 7.988 -13.634 1.00 62.91 113 THR A N 1
ATOM 827 C CA . THR A 1 113 ? 8.109 7.017 -14.014 1.00 62.91 113 THR A CA 1
ATOM 828 C C . THR A 1 113 ? 9.488 7.608 -13.751 1.00 62.91 113 THR A C 1
ATOM 830 O O . THR A 1 113 ? 9.723 8.781 -14.034 1.00 62.91 113 THR A O 1
ATOM 833 N N . ILE A 1 114 ? 10.422 6.797 -13.254 1.00 59.94 114 ILE A N 1
ATOM 834 C CA . ILE A 1 114 ? 11.827 7.197 -13.138 1.00 59.94 114 ILE A CA 1
ATOM 835 C C . ILE A 1 114 ? 12.368 7.389 -14.562 1.00 59.94 114 ILE A C 1
ATOM 837 O O . ILE A 1 114 ? 12.591 6.421 -15.281 1.00 59.94 114 ILE A O 1
ATOM 841 N N . THR A 1 115 ? 12.562 8.638 -14.988 1.00 53.22 115 THR A N 1
ATOM 842 C CA . THR A 1 115 ? 12.994 8.980 -16.359 1.00 53.22 115 THR A CA 1
ATOM 843 C C . THR A 1 115 ? 14.474 8.662 -16.620 1.00 53.22 115 THR A C 1
ATOM 845 O O . THR A 1 115 ? 14.955 8.762 -17.749 1.00 53.22 115 THR A O 1
ATOM 848 N N . ALA A 1 116 ? 15.229 8.289 -15.582 1.00 48.06 116 ALA A N 1
ATOM 849 C CA . ALA A 1 116 ? 16.656 8.010 -15.670 1.00 48.06 116 ALA A CA 1
ATOM 850 C C . ALA A 1 116 ? 16.932 6.549 -16.062 1.00 48.06 116 ALA A C 1
ATOM 852 O O . ALA A 1 116 ? 17.007 5.673 -15.209 1.00 48.06 116 ALA A O 1
ATOM 853 N N . GLY A 1 117 ? 17.163 6.311 -17.356 1.00 50.56 117 GLY A N 1
ATOM 854 C CA . GLY A 1 117 ? 17.695 5.045 -17.870 1.00 50.56 117 GLY A CA 1
ATOM 855 C C . GLY A 1 117 ? 16.653 3.930 -17.982 1.00 50.56 117 GLY A C 1
ATOM 856 O O . GLY A 1 117 ? 16.461 3.163 -17.051 1.00 50.56 117 GLY A O 1
ATOM 857 N N . SER A 1 118 ? 16.025 3.842 -19.159 1.00 48.09 118 SER A N 1
ATOM 858 C CA . SER A 1 118 ? 15.225 2.719 -19.687 1.00 48.09 118 SER A CA 1
ATOM 859 C C . SER A 1 118 ? 14.507 1.818 -18.664 1.00 48.09 118 SER A C 1
ATOM 861 O O . SER A 1 118 ? 15.080 0.832 -18.227 1.00 48.09 118 SER A O 1
ATOM 863 N N . ASP A 1 119 ? 13.241 2.104 -18.357 1.00 56.81 119 ASP A N 1
ATOM 864 C CA . ASP A 1 119 ? 12.172 1.153 -17.985 1.00 56.81 119 ASP A CA 1
ATOM 865 C C . ASP A 1 119 ? 12.591 -0.225 -17.420 1.00 56.81 119 ASP A C 1
ATOM 867 O O . ASP A 1 119 ? 12.359 -1.267 -18.035 1.00 56.81 119 ASP A O 1
ATOM 871 N N . PHE A 1 120 ? 13.186 -0.265 -16.222 1.00 68.81 120 PHE A N 1
ATOM 872 C CA . PHE A 1 120 ? 13.535 -1.539 -15.566 1.00 68.81 120 PHE A CA 1
ATOM 873 C C . PHE A 1 120 ? 12.537 -1.984 -14.501 1.00 68.81 120 PHE A C 1
ATOM 875 O O . PHE A 1 120 ? 12.506 -3.161 -14.143 1.00 68.81 120 PHE A O 1
ATOM 882 N N . CYS A 1 121 ? 11.717 -1.065 -13.992 1.00 79.50 121 CYS A N 1
ATOM 883 C CA . CYS A 1 121 ? 10.701 -1.404 -13.013 1.00 79.50 121 CYS A CA 1
ATOM 884 C C . CYS A 1 121 ? 9.380 -1.742 -13.703 1.00 79.50 121 CYS A C 1
ATOM 886 O O . CYS A 1 121 ? 8.799 -0.906 -14.389 1.00 79.50 121 CYS A O 1
ATOM 888 N N . VAL A 1 122 ? 8.884 -2.959 -13.480 1.00 82.69 122 VAL A N 1
ATOM 889 C CA . VAL A 1 122 ? 7.666 -3.462 -14.134 1.00 82.69 122 VAL A CA 1
ATOM 890 C C . VAL A 1 122 ? 6.365 -2.938 -13.510 1.00 82.69 122 VAL A C 1
ATOM 892 O O . VAL A 1 122 ? 5.318 -2.925 -14.154 1.00 82.69 122 VAL A O 1
ATOM 895 N N . TYR A 1 123 ? 6.412 -2.496 -12.251 1.00 85.12 123 TYR A N 1
ATOM 896 C CA . TYR A 1 123 ? 5.230 -2.039 -11.514 1.00 85.12 123 TYR A CA 1
ATOM 897 C C . TYR A 1 123 ? 4.587 -0.754 -12.071 1.00 85.12 123 TYR A C 1
ATOM 899 O O . TYR A 1 123 ? 3.359 -0.726 -12.144 1.00 85.12 123 TYR A O 1
ATOM 907 N N . PRO A 1 124 ? 5.339 0.291 -12.485 1.00 82.00 124 PRO A N 1
ATOM 908 C CA . PRO A 1 124 ? 4.751 1.480 -13.103 1.00 82.00 124 PRO A CA 1
ATOM 909 C C . PRO A 1 124 ? 4.304 1.290 -14.560 1.00 82.00 124 PRO A C 1
ATOM 911 O O . PRO A 1 124 ? 3.549 2.122 -15.060 1.00 82.00 124 PRO A O 1
ATOM 914 N N . SER A 1 125 ? 4.734 0.224 -15.245 1.00 81.88 125 SER A N 1
ATOM 915 C CA . SER A 1 125 ? 4.471 0.021 -16.675 1.00 81.88 125 SER A CA 1
ATOM 916 C C . SER A 1 125 ? 2.983 -0.181 -16.986 1.00 81.88 125 SER A C 1
ATOM 918 O O . SER A 1 125 ? 2.308 -0.961 -16.317 1.00 81.88 125 SER A O 1
ATOM 920 N N . GLN A 1 126 ? 2.496 0.445 -18.062 1.00 85.50 126 GLN A N 1
ATOM 921 C CA . GLN A 1 126 ? 1.124 0.301 -18.573 1.00 85.50 126 GLN A CA 1
ATOM 922 C C . GLN A 1 126 ? 0.666 -1.158 -18.735 1.00 85.50 126 GLN A C 1
ATOM 924 O O . GLN A 1 126 ? 1.460 -2.035 -19.078 1.00 85.50 126 GLN A O 1
ATOM 929 N N . LYS A 1 127 ? -0.639 -1.414 -18.560 1.00 87.25 127 LYS A N 1
ATOM 930 C CA . LYS A 1 127 ? -1.220 -2.771 -18.634 1.00 87.25 127 LYS A CA 1
ATOM 931 C C . LYS A 1 127 ? -0.941 -3.497 -19.942 1.00 87.25 127 LYS A C 1
ATOM 933 O O . LYS A 1 127 ? -0.688 -4.695 -19.907 1.00 87.25 127 LYS A O 1
ATOM 938 N N . SER A 1 128 ? -1.018 -2.787 -21.065 1.00 85.81 128 SER A N 1
ATOM 939 C CA . SER A 1 128 ? -0.937 -3.351 -22.419 1.00 85.81 128 SER A CA 1
ATOM 940 C C . SER A 1 128 ? 0.417 -3.987 -22.731 1.00 85.81 128 SER A C 1
ATOM 942 O O . SER A 1 128 ? 0.484 -4.893 -23.558 1.00 85.81 128 SER A O 1
ATOM 944 N N . THR A 1 129 ? 1.478 -3.544 -22.055 1.00 84.94 129 THR A N 1
ATOM 945 C CA . THR A 1 129 ? 2.861 -3.987 -22.280 1.00 84.94 129 THR A CA 1
ATOM 946 C C . THR A 1 129 ? 3.542 -4.413 -20.980 1.00 84.94 129 THR A C 1
ATOM 948 O O . THR A 1 129 ? 4.767 -4.364 -20.872 1.00 84.94 129 THR A O 1
ATOM 951 N N . ASN A 1 130 ? 2.768 -4.780 -19.956 1.00 86.06 130 ASN A N 1
ATOM 952 C CA . ASN A 1 130 ? 3.325 -5.074 -18.644 1.00 86.06 130 ASN A CA 1
ATOM 953 C C . ASN A 1 130 ? 4.032 -6.444 -18.638 1.00 86.06 130 ASN A C 1
ATOM 955 O O . ASN A 1 130 ? 3.497 -7.435 -19.134 1.00 86.06 130 ASN A O 1
ATOM 959 N N . ASN A 1 131 ? 5.227 -6.512 -18.048 1.00 85.44 131 ASN A N 1
ATOM 960 C CA . ASN A 1 131 ? 6.062 -7.719 -18.020 1.00 85.44 131 ASN A CA 1
ATOM 961 C C . ASN A 1 131 ? 5.851 -8.610 -16.777 1.00 85.44 131 ASN A C 1
ATOM 963 O O . ASN A 1 131 ? 6.620 -9.547 -16.577 1.00 85.44 131 ASN A O 1
ATOM 967 N N . LEU A 1 132 ? 4.843 -8.348 -15.931 1.00 84.94 132 LEU A N 1
ATOM 968 C CA . LEU A 1 132 ? 4.624 -9.092 -14.678 1.00 84.94 132 LEU A CA 1
ATOM 969 C C . LEU A 1 132 ? 4.411 -10.597 -14.895 1.00 84.94 132 LEU A C 1
ATOM 971 O O . LEU A 1 132 ? 4.856 -11.394 -14.076 1.00 84.94 132 LEU A O 1
ATOM 975 N N . ILE A 1 133 ? 3.727 -10.982 -15.977 1.00 85.00 133 ILE A N 1
ATOM 976 C CA . ILE A 1 133 ? 3.367 -12.385 -16.258 1.00 85.00 133 ILE A CA 1
ATOM 977 C C . ILE A 1 133 ? 4.038 -12.961 -17.511 1.00 85.00 133 ILE A C 1
ATOM 979 O O . ILE A 1 133 ? 4.075 -14.176 -17.675 1.00 85.00 133 ILE A O 1
ATOM 983 N N . ASN A 1 134 ? 4.576 -12.108 -18.383 1.00 83.44 134 ASN A N 1
ATOM 984 C CA . ASN A 1 134 ? 5.283 -12.507 -19.597 1.00 83.44 134 ASN A CA 1
ATOM 985 C C . ASN A 1 134 ? 6.504 -11.602 -19.772 1.00 83.44 134 ASN A C 1
ATOM 987 O O . ASN A 1 134 ? 6.390 -10.474 -20.255 1.00 83.44 134 ASN A O 1
ATOM 991 N N . GLN A 1 135 ? 7.660 -12.082 -19.318 1.00 76.62 135 GLN A N 1
ATOM 992 C CA . GLN A 1 135 ? 8.891 -11.301 -19.347 1.00 76.62 135 GLN A CA 1
ATOM 993 C C . GLN A 1 135 ? 9.397 -11.133 -20.789 1.00 76.62 135 GLN A C 1
ATOM 995 O O . GLN A 1 135 ? 9.460 -12.087 -21.561 1.00 76.62 135 GLN A O 1
ATOM 1000 N N . GLY A 1 136 ? 9.785 -9.908 -21.147 1.00 76.81 136 GLY A N 1
ATOM 1001 C CA . GLY A 1 136 ? 10.408 -9.571 -22.428 1.00 76.81 136 GLY A CA 1
ATOM 1002 C C . GLY A 1 136 ? 9.424 -8.997 -23.443 1.00 76.81 136 GLY A C 1
ATOM 1003 O O . GLY A 1 136 ? 9.603 -7.865 -23.878 1.00 76.81 136 GLY A O 1
ATOM 1004 N N . THR A 1 137 ? 8.387 -9.754 -23.812 1.00 79.75 137 THR A N 1
ATOM 1005 C CA . THR A 1 137 ? 7.373 -9.284 -24.783 1.00 79.75 137 THR A CA 1
ATOM 1006 C C . THR A 1 137 ? 6.218 -8.515 -24.142 1.00 79.75 137 THR A C 1
ATOM 1008 O O . THR A 1 137 ? 5.522 -7.779 -24.841 1.00 79.75 137 THR A O 1
ATOM 1011 N N . GLY A 1 138 ? 6.029 -8.640 -22.827 1.00 82.19 138 GLY A N 1
ATOM 1012 C CA . GLY A 1 138 ? 4.887 -8.083 -22.114 1.00 82.19 138 GLY A CA 1
ATOM 1013 C C . GLY A 1 138 ? 3.581 -8.809 -22.442 1.00 82.19 138 GLY A C 1
ATOM 1014 O O . GLY A 1 138 ? 3.470 -9.575 -23.402 1.00 82.19 138 GLY A O 1
ATOM 1015 N N . GLN A 1 139 ? 2.561 -8.601 -21.619 1.00 85.19 139 GLN A N 1
ATOM 1016 C CA . GLN A 1 139 ? 1.214 -9.090 -21.895 1.00 85.19 139 GLN A CA 1
ATOM 1017 C C . GLN A 1 139 ? 0.173 -8.129 -21.336 1.00 85.19 139 GLN A C 1
ATOM 1019 O O . GLN A 1 139 ? 0.364 -7.546 -20.270 1.00 85.19 139 GLN A O 1
ATOM 1024 N N . ASN A 1 140 ? -0.961 -8.017 -22.037 1.00 88.94 140 ASN A N 1
ATOM 1025 C CA . ASN A 1 140 ? -2.089 -7.247 -21.538 1.00 88.94 140 ASN A CA 1
ATOM 1026 C C . ASN A 1 140 ? -2.648 -7.867 -20.252 1.00 88.94 140 ASN A C 1
ATOM 1028 O O . ASN A 1 140 ? -3.236 -8.955 -20.273 1.00 88.94 140 ASN A O 1
ATOM 1032 N N . LEU A 1 141 ? -2.508 -7.143 -19.146 1.00 87.88 141 LEU A N 1
ATOM 1033 C CA . LEU A 1 141 ? -3.110 -7.525 -17.877 1.00 87.88 141 LEU A CA 1
ATOM 1034 C C . LEU A 1 141 ? -4.612 -7.236 -17.910 1.00 87.88 141 LEU A C 1
ATOM 1036 O O . LEU A 1 141 ? -5.039 -6.088 -17.990 1.00 87.88 141 LEU A O 1
ATOM 1040 N N . GLN A 1 142 ? -5.419 -8.293 -17.820 1.00 86.75 142 GLN A N 1
ATOM 1041 C CA . GLN A 1 142 ? -6.883 -8.182 -17.811 1.00 86.75 142 GLN A CA 1
ATOM 1042 C C . GLN A 1 142 ? -7.418 -7.636 -16.472 1.00 86.75 142 GLN A C 1
ATOM 1044 O O . GLN A 1 142 ? -8.473 -7.011 -16.428 1.00 86.75 142 GLN A O 1
ATOM 1049 N N . GLY A 1 143 ? -6.680 -7.841 -15.375 1.00 83.38 143 GLY A N 1
ATOM 1050 C CA . GLY A 1 143 ? -7.002 -7.304 -14.049 1.00 83.38 143 GLY A CA 1
ATOM 1051 C C . GLY A 1 143 ? -6.401 -5.918 -13.784 1.00 83.38 143 GLY A C 1
ATOM 1052 O O . GLY A 1 143 ? -5.610 -5.396 -14.569 1.00 83.38 143 GLY A O 1
ATOM 1053 N N . GLY A 1 144 ? -6.778 -5.302 -12.663 1.00 81.06 144 GLY A N 1
ATOM 1054 C CA . GLY A 1 144 ? -6.108 -4.128 -12.091 1.00 81.06 144 GLY A CA 1
ATOM 1055 C C . GLY A 1 144 ? -5.440 -4.524 -10.779 1.00 81.06 144 GLY A C 1
ATOM 1056 O O . GLY A 1 144 ? -6.134 -4.549 -9.766 1.00 81.06 144 GLY A O 1
ATOM 1057 N N . PRO A 1 145 ? -4.160 -4.939 -10.782 1.00 85.06 145 PRO A N 1
ATOM 1058 C CA . PRO A 1 145 ? -3.477 -5.265 -9.540 1.00 85.06 145 PRO A CA 1
ATOM 1059 C C . PRO A 1 145 ? -3.392 -4.033 -8.634 1.00 85.06 145 PRO A C 1
ATOM 1061 O O . PRO A 1 145 ? -3.019 -2.940 -9.066 1.00 85.06 145 PRO A O 1
ATOM 1064 N N . GLU A 1 146 ? -3.735 -4.249 -7.368 1.00 87.56 146 GLU A N 1
ATOM 1065 C CA . GLU A 1 146 ? -3.630 -3.274 -6.290 1.00 87.56 146 GLU A CA 1
ATOM 1066 C C . GLU A 1 146 ? -2.366 -3.548 -5.469 1.00 87.56 146 GLU A C 1
ATOM 1068 O O . GLU A 1 146 ? -2.075 -4.693 -5.113 1.00 87.56 146 GLU A O 1
ATOM 1073 N N . TYR A 1 147 ? -1.634 -2.494 -5.120 1.00 87.31 147 TYR A N 1
ATOM 1074 C CA . TYR A 1 147 ? -0.397 -2.575 -4.348 1.00 87.31 147 TYR A CA 1
ATOM 1075 C C . TYR A 1 147 ? -0.466 -1.722 -3.087 1.00 87.31 147 TYR A C 1
ATOM 1077 O O . TYR A 1 147 ? -1.238 -0.766 -3.009 1.00 87.31 147 TYR A O 1
ATOM 1085 N N . ALA A 1 148 ? 0.364 -2.062 -2.095 1.00 86.19 148 ALA A N 1
ATOM 1086 C CA . ALA A 1 148 ? 0.447 -1.374 -0.807 1.00 86.19 148 ALA A CA 1
ATOM 1087 C C . ALA A 1 148 ? -0.931 -1.135 -0.168 1.00 86.19 148 ALA A C 1
ATOM 1089 O O . ALA A 1 148 ? -1.389 -0.003 -0.074 1.00 86.19 148 ALA A O 1
ATOM 1090 N N . ALA A 1 149 ? -1.639 -2.204 0.205 1.00 82.12 149 ALA A N 1
ATOM 1091 C CA . ALA A 1 149 ? -3.011 -2.123 0.736 1.00 82.12 149 ALA A CA 1
ATOM 1092 C C . ALA A 1 149 ? -4.028 -1.413 -0.191 1.00 82.12 149 ALA A C 1
ATOM 1094 O O . ALA A 1 149 ? -5.121 -1.062 0.253 1.00 82.12 149 ALA A O 1
ATOM 1095 N N . GLY A 1 150 ? -3.665 -1.214 -1.462 1.00 83.25 150 GLY A N 1
ATOM 1096 C CA . GLY A 1 150 ? -4.445 -0.505 -2.466 1.00 83.25 150 GLY A CA 1
ATOM 1097 C C . GLY A 1 150 ? -4.142 0.987 -2.592 1.00 83.25 150 GLY A C 1
ATOM 1098 O O . GLY A 1 150 ? -4.836 1.681 -3.324 1.00 83.25 150 GLY A O 1
ATOM 1099 N N . PHE A 1 151 ? -3.090 1.505 -1.947 1.00 81.75 151 PHE A N 1
ATOM 1100 C CA . PHE A 1 151 ? -2.623 2.869 -2.221 1.00 81.75 151 PHE A CA 1
ATOM 1101 C C . PHE A 1 151 ? -2.318 3.089 -3.702 1.00 81.75 151 PHE A C 1
ATOM 1103 O O . PHE A 1 151 ? -2.539 4.189 -4.201 1.00 81.75 151 PHE A O 1
ATOM 1110 N N . TYR A 1 152 ? -1.860 2.052 -4.399 1.00 86.50 152 TYR A N 1
ATOM 1111 C CA . TYR A 1 152 ? -1.607 2.122 -5.827 1.00 86.50 152 TYR A CA 1
ATOM 1112 C C . TYR A 1 152 ? -2.450 1.109 -6.584 1.00 86.50 152 TYR A C 1
ATOM 1114 O O . TYR A 1 152 ? -2.585 -0.037 -6.155 1.00 86.50 152 TYR A O 1
ATOM 1122 N N . ASN A 1 153 ? -2.962 1.519 -7.737 1.00 87.31 153 ASN A N 1
ATOM 1123 C CA . ASN A 1 153 ? -3.664 0.649 -8.666 1.00 87.31 153 ASN A CA 1
ATOM 1124 C C . ASN A 1 153 ? -3.010 0.752 -10.040 1.00 87.31 153 ASN A C 1
ATOM 1126 O O . ASN A 1 153 ? -2.720 1.851 -10.518 1.00 87.31 153 ASN A O 1
ATOM 1130 N N . LEU A 1 154 ? -2.777 -0.390 -10.679 1.00 86.44 154 LEU A N 1
ATOM 1131 C CA . LEU A 1 154 ? -2.342 -0.404 -12.062 1.00 86.44 154 LEU A CA 1
ATOM 1132 C C . LEU A 1 154 ? -3.532 -0.172 -12.994 1.00 86.44 154 LEU A C 1
ATOM 1134 O O . LEU A 1 154 ? -4.427 -1.012 -13.124 1.00 86.44 154 LEU A O 1
ATOM 1138 N N . GLN A 1 155 ? -3.496 0.948 -13.702 1.00 85.06 155 GLN A N 1
ATOM 1139 C CA . GLN A 1 155 ? -4.451 1.326 -14.732 1.00 85.06 155 GLN A CA 1
ATOM 1140 C C . GLN A 1 155 ? -3.868 1.163 -16.136 1.00 85.06 155 GLN A C 1
ATOM 1142 O O . GLN A 1 155 ? -2.701 0.818 -16.315 1.00 85.06 155 GLN A O 1
ATOM 1147 N N . ASN A 1 156 ? -4.687 1.428 -17.158 1.00 85.56 156 ASN A N 1
ATOM 1148 C CA . ASN A 1 156 ? -4.256 1.347 -18.554 1.00 85.56 156 ASN A CA 1
ATOM 1149 C C . ASN A 1 156 ? -3.012 2.201 -18.821 1.00 85.56 156 ASN A C 1
ATOM 1151 O O . ASN A 1 156 ? -2.130 1.734 -19.524 1.00 85.56 156 ASN A O 1
ATOM 1155 N N . GLY A 1 157 ? -2.922 3.395 -18.225 1.00 80.62 157 GLY A N 1
ATOM 1156 C CA . GLY A 1 157 ? -1.777 4.299 -18.373 1.00 80.62 157 GLY A CA 1
ATOM 1157 C C . GLY A 1 157 ? -0.565 3.980 -17.491 1.00 80.62 157 GLY A C 1
ATOM 1158 O O . GLY A 1 157 ? 0.425 4.695 -17.575 1.00 80.62 157 GLY A O 1
ATOM 1159 N N . GLY A 1 158 ? -0.625 2.937 -16.655 1.00 84.31 158 GLY A N 1
ATOM 1160 C CA . GLY A 1 158 ? 0.412 2.622 -15.671 1.00 84.31 158 GLY A CA 1
ATOM 1161 C C . GLY A 1 158 ? -0.088 2.739 -14.237 1.00 84.31 158 GLY A C 1
ATOM 1162 O O . GLY A 1 158 ? -1.288 2.666 -13.968 1.00 84.31 158 GLY A O 1
ATOM 1163 N N . LEU A 1 159 ? 0.844 2.853 -13.297 1.00 86.25 159 LEU A N 1
ATOM 1164 C CA . LEU A 1 159 ? 0.530 2.905 -11.872 1.00 86.25 159 LEU A CA 1
ATOM 1165 C C . LEU A 1 159 ? -0.043 4.274 -11.482 1.00 86.25 159 LEU A C 1
ATOM 1167 O O . LEU A 1 159 ? 0.567 5.311 -11.737 1.00 86.25 159 LEU A O 1
ATOM 1171 N N . SER A 1 160 ? -1.186 4.261 -10.805 1.00 85.56 160 SER A N 1
ATOM 1172 C CA . SER A 1 160 ? -1.828 5.449 -10.246 1.00 85.56 160 SER A CA 1
ATOM 1173 C C . SER A 1 160 ? -1.895 5.349 -8.725 1.00 85.56 160 SER A C 1
ATOM 1175 O O . SER A 1 160 ? -2.252 4.308 -8.172 1.00 85.56 160 SER A O 1
ATOM 1177 N N . LEU A 1 161 ? -1.572 6.445 -8.044 1.00 84.62 161 LEU A N 1
ATOM 1178 C CA . LEU A 1 161 ? -1.832 6.655 -6.626 1.00 84.62 161 LEU A CA 1
ATOM 1179 C C . LEU A 1 161 ? -3.310 7.004 -6.441 1.00 84.62 161 LEU A C 1
ATOM 1181 O O . LEU A 1 161 ? -3.795 7.999 -6.981 1.00 84.62 161 LEU A O 1
ATOM 1185 N N . VAL A 1 162 ? -4.012 6.201 -5.648 1.00 82.50 162 VAL A N 1
ATOM 1186 C CA . VAL A 1 162 ? -5.439 6.376 -5.374 1.00 82.50 162 VAL A CA 1
ATOM 1187 C C . VAL A 1 162 ? -5.676 7.629 -4.522 1.00 82.50 162 VAL A C 1
ATOM 1189 O O . VAL A 1 162 ? -4.893 7.961 -3.624 1.00 82.50 162 VAL A O 1
ATOM 1192 N N . ALA A 1 163 ? -6.792 8.320 -4.769 1.00 80.38 163 ALA A N 1
ATOM 1193 C CA . ALA A 1 163 ? -7.243 9.421 -3.923 1.00 80.38 163 ALA A CA 1
ATOM 1194 C C . ALA A 1 163 ? -7.473 8.924 -2.485 1.00 80.38 163 ALA A C 1
ATOM 1196 O O . ALA A 1 163 ? -8.321 8.077 -2.220 1.00 80.38 163 ALA A O 1
ATOM 1197 N N . THR A 1 164 ? -6.716 9.462 -1.533 1.00 76.75 164 THR A N 1
ATOM 1198 C CA . THR A 1 164 ? -6.693 8.988 -0.134 1.00 76.75 164 THR A CA 1
ATOM 1199 C C . THR A 1 164 ? -7.324 9.973 0.841 1.00 76.75 164 THR A C 1
ATOM 1201 O O . THR A 1 164 ? -7.478 9.665 2.023 1.00 76.75 164 THR A O 1
ATOM 1204 N N . LYS A 1 165 ? -7.740 11.145 0.347 1.00 76.19 165 LYS A N 1
ATOM 1205 C CA . LYS A 1 165 ? -8.516 12.132 1.106 1.00 76.19 165 LYS A CA 1
ATOM 1206 C C . LYS A 1 165 ? -9.949 11.671 1.398 1.00 76.19 165 LYS A C 1
ATOM 1208 O O . LYS A 1 165 ? -10.601 12.214 2.284 1.00 76.19 165 LYS A O 1
ATOM 1213 N N . THR A 1 166 ? -10.476 10.706 0.642 1.00 73.19 166 THR A N 1
ATOM 1214 C CA . THR A 1 166 ? -11.844 10.198 0.822 1.00 73.19 166 THR A CA 1
ATOM 1215 C C . THR A 1 166 ? -11.872 8.680 0.684 1.00 73.19 166 THR A C 1
ATOM 1217 O O . THR A 1 166 ? -11.988 8.144 -0.410 1.00 73.19 166 THR A O 1
ATOM 1220 N N . LEU A 1 167 ? -11.763 7.993 1.818 1.00 72.62 167 LEU A N 1
ATOM 1221 C CA . LEU A 1 167 ? -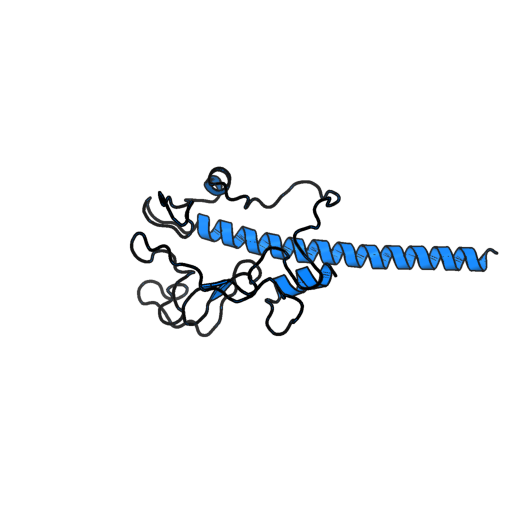11.779 6.535 1.951 1.00 72.62 167 LEU A CA 1
ATOM 1222 C C . LEU A 1 167 ? -13.140 5.992 2.406 1.00 72.62 167 LEU A C 1
ATOM 1224 O O . LEU A 1 167 ? -13.332 4.782 2.458 1.00 72.62 167 LEU A O 1
ATOM 1228 N N . THR A 1 168 ? -14.100 6.867 2.711 1.00 64.75 168 THR A N 1
ATOM 1229 C CA . THR A 1 168 ? -15.414 6.510 3.269 1.00 64.75 168 THR A CA 1
ATOM 1230 C C . THR A 1 168 ? -16.386 5.870 2.276 1.00 64.75 168 THR A C 1
ATOM 1232 O O . THR A 1 168 ? -17.327 5.202 2.699 1.00 64.75 168 THR A O 1
ATOM 1235 N N . SER A 1 169 ? -16.177 6.027 0.966 1.00 58.88 169 SER A N 1
ATOM 1236 C CA . SER A 1 169 ? -17.032 5.429 -0.068 1.00 58.88 169 SER A CA 1
ATOM 1237 C C . SER A 1 169 ? -16.473 4.069 -0.511 1.00 58.88 169 SER A C 1
ATOM 1239 O O . SER A 1 169 ? -15.601 3.963 -1.370 1.00 58.88 169 SER A O 1
ATOM 1241 N N . GLY A 1 170 ? -16.969 2.991 0.104 1.00 50.34 170 GLY A N 1
ATOM 1242 C CA . GLY A 1 170 ? -16.463 1.624 -0.097 1.00 50.34 170 GLY A CA 1
ATOM 1243 C C . GLY A 1 170 ? -16.572 1.049 -1.522 1.00 50.34 170 GLY A C 1
ATOM 1244 O O . GLY A 1 170 ? -16.070 -0.043 -1.757 1.00 50.34 170 GLY A O 1
ATOM 1245 N N . SER A 1 171 ? -17.204 1.742 -2.479 1.00 48.91 171 SER A N 1
ATOM 1246 C CA . SER A 1 171 ? -17.306 1.297 -3.881 1.00 48.91 171 SER A CA 1
ATOM 1247 C C . SER A 1 171 ? -16.099 1.665 -4.746 1.00 48.91 171 SER A C 1
ATOM 1249 O O . SER A 1 171 ? -15.915 1.071 -5.803 1.00 48.91 171 SER A O 1
ATOM 1251 N N . THR A 1 172 ? -15.308 2.660 -4.337 1.00 56.75 172 THR A N 1
ATOM 1252 C CA . THR A 1 172 ? -14.125 3.132 -5.084 1.00 56.75 172 THR A CA 1
ATOM 1253 C C . THR A 1 172 ? -12.847 3.105 -4.249 1.00 56.75 172 THR A C 1
ATOM 1255 O O . THR A 1 172 ? -11.759 3.229 -4.804 1.00 56.75 172 THR A O 1
ATOM 1258 N N . ALA A 1 173 ? -12.959 2.950 -2.926 1.00 63.25 173 ALA A N 1
ATOM 1259 C CA . ALA A 1 173 ? -11.812 2.813 -2.040 1.00 63.25 173 ALA A CA 1
ATOM 1260 C C . ALA A 1 173 ? -11.292 1.358 -2.032 1.00 63.25 173 ALA A C 1
ATOM 1262 O O . ALA A 1 173 ? -12.091 0.426 -1.913 1.00 63.25 173 ALA A O 1
ATOM 1263 N N . PRO A 1 174 ? -9.967 1.144 -2.097 1.00 73.12 174 PRO A N 1
ATOM 1264 C CA . PRO A 1 174 ? -9.384 -0.188 -2.034 1.00 73.12 174 PRO A CA 1
ATOM 1265 C C . PRO A 1 174 ? -9.770 -0.912 -0.748 1.00 73.12 174 PRO A C 1
ATOM 1267 O O . PRO A 1 174 ? -9.726 -0.333 0.342 1.00 73.12 174 PRO A O 1
ATOM 1270 N N . ARG A 1 175 ? -10.123 -2.196 -0.862 1.00 77.12 175 ARG A N 1
ATOM 1271 C CA . ARG A 1 175 ? -10.775 -2.956 0.218 1.00 77.12 175 ARG A CA 1
ATOM 1272 C C . ARG A 1 175 ? -9.991 -2.928 1.530 1.00 77.12 175 ARG A C 1
ATOM 1274 O O . ARG A 1 175 ? -10.575 -2.688 2.580 1.00 77.12 175 ARG A O 1
ATOM 1281 N N . VAL A 1 176 ? -8.682 -3.184 1.490 1.00 79.38 176 VAL A N 1
ATOM 1282 C CA . VAL A 1 176 ? -7.849 -3.268 2.706 1.00 79.38 176 VAL A CA 1
ATOM 1283 C C . VAL A 1 176 ? -7.748 -1.906 3.394 1.00 79.38 176 VAL A C 1
ATOM 1285 O O . VAL A 1 176 ? -7.863 -1.822 4.616 1.00 79.38 176 VAL A O 1
ATOM 1288 N N . LEU A 1 177 ? -7.586 -0.837 2.614 1.00 76.12 177 LEU A N 1
ATOM 1289 C CA . LEU A 1 177 ? -7.476 0.519 3.133 1.00 76.12 177 LEU A CA 1
ATOM 1290 C C . LEU A 1 177 ? -8.813 1.060 3.662 1.00 76.12 177 LEU A C 1
ATOM 1292 O O . LEU A 1 177 ? -8.841 1.691 4.717 1.00 76.12 177 LEU A O 1
ATOM 1296 N N . HIS A 1 178 ? -9.916 0.775 2.966 1.00 79.94 178 HIS A N 1
ATOM 1297 C CA . HIS A 1 178 ? -11.266 1.116 3.412 1.00 79.94 178 HIS A CA 1
ATOM 1298 C C . HIS A 1 178 ? -11.601 0.435 4.740 1.00 79.94 178 HIS A C 1
ATOM 1300 O O . HIS A 1 178 ? -12.068 1.086 5.667 1.00 79.94 178 HIS A O 1
ATOM 1306 N N . GLU A 1 179 ? -11.322 -0.862 4.860 1.00 78.50 179 GLU A N 1
ATOM 1307 C CA . GLU A 1 179 ? -11.579 -1.625 6.083 1.00 78.50 179 GLU A CA 1
ATOM 1308 C C . GLU A 1 179 ? -10.750 -1.118 7.270 1.00 78.50 179 GLU A C 1
ATOM 1310 O O . GLU A 1 179 ? -11.261 -1.053 8.386 1.00 78.50 179 GLU A O 1
ATOM 1315 N N . ALA A 1 180 ? -9.496 -0.716 7.038 1.00 77.25 180 ALA A N 1
ATOM 1316 C CA . ALA A 1 180 ? -8.657 -0.101 8.064 1.00 77.25 180 ALA A CA 1
ATOM 1317 C C . ALA A 1 180 ? -9.177 1.278 8.500 1.00 77.25 180 ALA A C 1
ATOM 1319 O O . ALA A 1 180 ? -9.205 1.564 9.694 1.00 77.25 180 ALA A O 1
ATOM 1320 N N . HIS A 1 181 ? -9.627 2.113 7.557 1.00 77.88 181 HIS A N 1
ATOM 1321 C CA . HIS A 1 181 ? -10.221 3.418 7.867 1.00 77.88 181 HIS A CA 1
ATOM 1322 C C . HIS A 1 181 ? -11.563 3.275 8.590 1.00 77.88 181 HIS A C 1
ATOM 1324 O O . HIS A 1 181 ? -11.779 3.911 9.611 1.00 77.88 181 HIS A O 1
ATOM 1330 N N . LYS A 1 182 ? -12.435 2.377 8.125 1.00 78.31 182 LYS A N 1
ATOM 1331 C CA . LYS A 1 182 ? -13.738 2.107 8.740 1.00 78.31 182 LYS A CA 1
ATOM 1332 C C . LYS A 1 182 ? -13.614 1.570 10.162 1.00 78.31 182 LYS A C 1
ATOM 1334 O O . LYS A 1 182 ? -14.441 1.915 10.992 1.00 78.31 182 LYS A O 1
ATOM 1339 N N . ALA A 1 183 ? -12.619 0.729 10.439 1.00 74.00 183 ALA A N 1
ATOM 1340 C CA . ALA A 1 183 ? -12.394 0.209 11.785 1.00 74.00 183 ALA A CA 1
ATOM 1341 C C . ALA A 1 183 ? -11.840 1.272 12.753 1.00 74.00 183 ALA A C 1
ATOM 1343 O O . ALA A 1 183 ? -11.935 1.090 13.962 1.00 74.00 183 ALA A O 1
ATOM 1344 N N . TYR A 1 184 ? -11.270 2.365 12.234 1.00 70.00 184 TYR A N 1
ATOM 1345 C CA . TYR A 1 184 ? -10.828 3.514 13.027 1.00 70.00 184 TYR A CA 1
ATOM 1346 C C . TYR A 1 184 ? -11.981 4.460 13.426 1.00 70.00 184 TYR A C 1
ATOM 1348 O O . TYR A 1 184 ? -11.857 5.153 14.435 1.00 70.00 184 TYR A O 1
ATOM 1356 N N . LEU A 1 185 ? -13.080 4.497 12.655 1.00 70.44 185 LEU A N 1
ATOM 1357 C CA . LEU A 1 185 ? -14.278 5.312 12.931 1.00 70.44 185 LEU A CA 1
ATOM 1358 C C . LEU A 1 185 ? -15.161 4.709 14.035 1.00 70.44 185 LEU A C 1
ATOM 1360 O O . LEU A 1 185 ? -15.721 5.510 14.817 1.00 70.44 185 LEU A O 1
#

InterPro domains:
  IPR001812 Variant surface glycoprotein, N-terminal domain [PF00913] (3-182)

Radius of gyration: 21.13 Å; chains: 1; bounding box: 54×28×70 Å

Organism: NCBI:txid5691

Sequence (185 aa):
MQYYAAKAAQSITDLLERATDKMCNAIQKTATAAAATSAFITQLAETHGASSKGCLVTSENDGISYIQGANTLSGSGLKCKLPTGELRADTDSQHLDNKGFIKRQSSEQTVNTITAGSDFCVYPSQKSTNNLINQGTGQNLQGGPEYAAGFYNLQNGGLSLVATKTLTSGSTAPRVLHEAHKAYL

Secondary structure (DSSP, 8-state):
-HHHHHHHHHHHHHHHHHHHHHHHHHHHHHHHHHHHHHHHHHHHHHSB-STT-BS-BS-SSSS--B--SGGGGGGTT-------SPP---S--TTB-SSSBTTS-SS-EEPPP--SSS---SSSS-GGGB-SSSTTT-B--SS--EEGGGTEEEETTEEEEPP-S----TTTS-HHHHHHHHHH-